Protein AF-A0A820AE22-F1 (afdb_monomer_lite)

Sequence (321 aa):
MQNLRIFEYEINESNCVSSSDIDQLAQRFDKPDVVQAIILTGSYARNEAGSHSDIDLVRFVSTGSNLLDDGTYVHEKKILINLLIVEPEEYTKWFTDPCEAIKWIAGIRIARAIIDRENFFINGLQTSPRSLMPGSRRGLVAPQNTFLESIIRKCSGAHNAFVLSNAEIVDYPIVYSNDGFTKLSGYLRTDLLSKSSTCNFMYGELTNAETQTKIHDALENCHIEQVEVLLYKKNKTPIWVFMQIAPITNERDVVVLYLCTFTDITALKQPIEIEDAKTSLSKFARIAKSVTRNRSILMNFAAPTTKSITIDPTKPSHLPN

Secondary structure (DSSP, 8-state):
---EEE------S-SS--HHHHHHHHHHH--TTTEEEEEEEHHHHHT---TT--EEEEEEE-TT------EEEEETTTEEEEEEEE-HHHHHHHHH-HHHHHHHHHHHHT-EEEEEGGGIIIIIT--------TTPPS---PPP-HHHHHHHHHH-STT-EEEEEESSSTT-BEEEE-HHHHHHH---HHHHTTSBTT-GGG--TT--HHHHHHHHHHHHTT--EEEEEEEE-TT--EEEEEEEEEEEE-TTS-EEEEEEEEEE-HHHHS---SS-HHHHHHHHHHHHHHHHHHHHHHHHH-----------TT-------

Structure (mmCIF, N/CA/C/O backbone):
data_AF-A0A820AE22-F1
#
_entry.id   AF-A0A820AE22-F1
#
loop_
_atom_site.group_PDB
_atom_site.id
_atom_site.type_symbol
_atom_site.label_atom_id
_atom_site.label_alt_id
_atom_site.label_comp_id
_atom_site.label_asym_id
_atom_site.label_entity_id
_atom_site.label_seq_id
_atom_site.pdbx_PDB_ins_code
_atom_site.Cartn_x
_atom_site.Cartn_y
_atom_site.Cartn_z
_atom_site.occupancy
_atom_site.B_iso_or_equiv
_atom_site.auth_seq_id
_atom_site.auth_comp_id
_atom_site.auth_asym_id
_atom_site.auth_atom_id
_atom_site.pdbx_PDB_model_num
ATOM 1 N N . MET A 1 1 ? 27.452 -5.449 -8.340 1.00 32.06 1 MET A N 1
ATOM 2 C CA . MET A 1 1 ? 27.744 -4.028 -8.618 1.00 32.06 1 MET A CA 1
ATOM 3 C C . MET A 1 1 ? 26.687 -3.548 -9.595 1.00 32.06 1 MET A C 1
ATOM 5 O O . MET A 1 1 ? 26.679 -4.042 -10.712 1.00 32.06 1 MET A O 1
ATOM 9 N N . GLN A 1 2 ? 25.743 -2.705 -9.167 1.00 43.22 2 GLN A N 1
ATOM 10 C CA . GLN A 1 2 ? 24.832 -2.037 -10.106 1.00 43.22 2 GLN A CA 1
ATOM 11 C C . GLN A 1 2 ? 25.670 -1.137 -11.023 1.00 43.22 2 GLN A C 1
ATOM 13 O O . GLN A 1 2 ? 26.575 -0.450 -10.547 1.00 43.22 2 GLN A O 1
ATOM 18 N N . ASN A 1 3 ? 25.416 -1.189 -12.330 1.00 47.59 3 ASN A N 1
ATOM 19 C CA . ASN A 1 3 ? 26.108 -0.366 -13.318 1.00 47.59 3 ASN A CA 1
ATOM 20 C C . ASN A 1 3 ? 25.703 1.101 -13.120 1.00 47.59 3 ASN A C 1
ATOM 22 O O . ASN A 1 3 ? 24.703 1.546 -13.677 1.00 47.59 3 ASN A O 1
ATOM 26 N N . LEU A 1 4 ? 26.456 1.845 -12.308 1.00 46.59 4 LEU A N 1
ATOM 27 C CA . LEU A 1 4 ? 26.262 3.283 -12.155 1.00 46.59 4 LEU A CA 1
ATOM 28 C C . LEU A 1 4 ? 26.745 3.966 -13.439 1.00 46.59 4 LEU A C 1
ATOM 30 O O . LEU A 1 4 ? 27.932 3.903 -13.766 1.00 46.59 4 LEU A O 1
ATOM 34 N N . ARG A 1 5 ? 25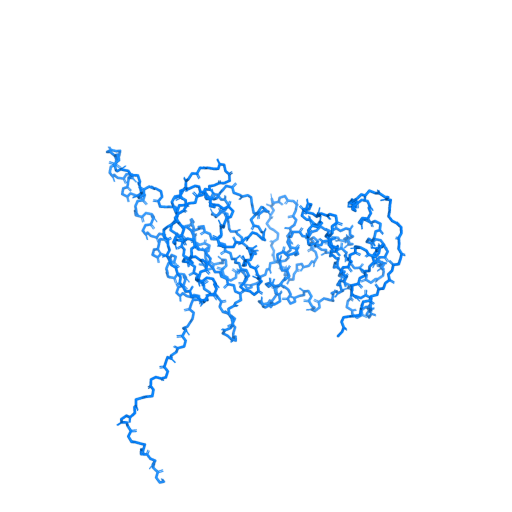.834 4.588 -14.188 1.00 59.78 5 ARG A N 1
ATOM 35 C CA . ARG A 1 5 ? 26.171 5.321 -15.413 1.00 59.78 5 ARG A CA 1
ATOM 36 C C . ARG A 1 5 ? 26.058 6.812 -15.130 1.00 59.78 5 ARG A C 1
ATOM 38 O O . ARG A 1 5 ? 25.018 7.292 -14.704 1.00 59.78 5 ARG A O 1
ATOM 45 N N . ILE A 1 6 ? 27.124 7.572 -15.339 1.00 53.84 6 ILE A N 1
ATOM 46 C CA . ILE A 1 6 ? 27.088 9.025 -15.126 1.00 53.84 6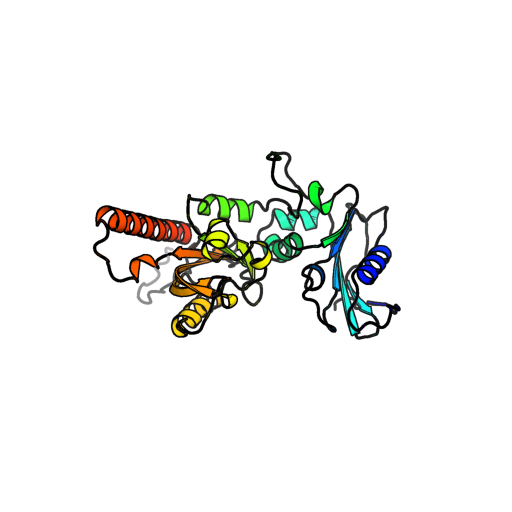 ILE A CA 1
ATOM 47 C C . ILE A 1 6 ? 26.649 9.684 -16.436 1.00 53.84 6 ILE A C 1
ATOM 49 O O . ILE A 1 6 ? 27.262 9.440 -17.472 1.00 53.84 6 ILE A O 1
ATOM 53 N N . PHE A 1 7 ? 25.597 10.506 -16.387 1.00 56.03 7 PHE A N 1
ATOM 54 C CA . PHE A 1 7 ? 25.113 11.290 -17.524 1.00 56.03 7 PHE A CA 1
ATOM 55 C C . PHE A 1 7 ? 25.038 12.763 -17.125 1.00 56.03 7 PHE A C 1
ATOM 57 O O . PHE A 1 7 ? 24.140 13.173 -16.399 1.00 56.03 7 PHE A O 1
ATOM 64 N N . GLU A 1 8 ? 25.963 13.585 -17.614 1.00 48.50 8 GLU A N 1
ATOM 65 C CA . GLU A 1 8 ? 25.889 15.032 -17.401 1.00 48.50 8 GLU A CA 1
ATOM 66 C C . GLU A 1 8 ? 24.772 15.625 -18.287 1.00 48.50 8 GLU A C 1
ATOM 68 O O . GLU A 1 8 ? 24.711 15.384 -19.495 1.00 48.50 8 GLU A O 1
ATOM 73 N N . TYR A 1 9 ? 23.828 16.341 -17.674 1.00 45.38 9 TYR A N 1
ATOM 74 C CA . TYR A 1 9 ? 22.716 17.034 -18.336 1.00 45.38 9 TYR A CA 1
ATOM 75 C C . TYR A 1 9 ? 22.467 18.364 -17.619 1.00 45.38 9 TYR A C 1
ATOM 77 O O . TYR A 1 9 ? 22.775 18.447 -16.434 1.00 45.38 9 TYR A O 1
ATOM 85 N N . GLU A 1 10 ? 21.906 19.356 -18.313 1.00 41.94 10 GLU A N 1
ATOM 86 C CA . GLU A 1 10 ? 21.536 20.670 -17.770 1.00 41.94 10 GLU A CA 1
ATOM 87 C C . GLU A 1 10 ? 20.005 20.756 -17.656 1.00 41.94 10 GLU A C 1
ATOM 89 O O . GLU A 1 10 ? 19.295 20.626 -18.654 1.00 41.94 10 GLU A O 1
ATOM 94 N N . ILE A 1 11 ? 19.495 20.952 -16.439 1.00 48.00 11 ILE A N 1
ATOM 95 C CA . ILE A 1 11 ? 18.102 21.333 -16.166 1.00 48.00 11 ILE A CA 1
ATOM 96 C C . ILE A 1 11 ? 18.150 22.761 -15.613 1.00 48.00 11 ILE A C 1
ATOM 98 O O . ILE A 1 11 ? 19.084 23.110 -14.900 1.00 48.00 11 ILE A O 1
ATOM 102 N N . ASN A 1 12 ? 17.179 23.612 -15.956 1.00 45.41 12 ASN A N 1
ATOM 103 C CA . ASN A 1 12 ? 17.151 24.995 -15.465 1.00 45.41 12 ASN A CA 1
ATOM 104 C C . ASN A 1 12 ? 17.222 25.049 -13.922 1.00 45.41 12 ASN A C 1
ATOM 106 O O . ASN A 1 12 ? 16.526 24.288 -13.253 1.00 45.41 12 ASN A O 1
ATOM 110 N N . GLU A 1 13 ? 18.026 25.983 -13.390 1.00 45.72 13 GLU A N 1
ATOM 111 C CA . GLU A 1 13 ? 18.490 26.145 -11.990 1.00 45.72 13 GLU A CA 1
ATOM 112 C C . GLU A 1 13 ? 17.404 26.385 -10.905 1.00 45.72 13 GLU A C 1
ATOM 114 O O . GLU A 1 13 ? 17.589 27.150 -9.956 1.00 45.72 13 GLU A O 1
ATOM 119 N N . SER A 1 14 ? 16.238 25.754 -10.987 1.00 51.50 14 SER A N 1
ATOM 120 C CA . SER A 1 14 ? 15.286 25.699 -9.878 1.00 51.50 14 SER A CA 1
ATOM 121 C C . SER A 1 14 ? 15.574 24.485 -8.992 1.00 51.50 14 SER A C 1
ATOM 123 O O . SER A 1 14 ? 15.667 23.365 -9.475 1.00 51.50 14 SER A O 1
ATOM 125 N N . ASN A 1 15 ? 15.655 24.692 -7.672 1.00 54.81 15 ASN A N 1
ATOM 126 C CA . ASN A 1 15 ? 15.978 23.686 -6.636 1.00 54.81 15 ASN A CA 1
ATOM 127 C C . ASN A 1 15 ? 15.070 22.424 -6.588 1.00 54.81 15 ASN A C 1
ATOM 129 O O . ASN A 1 15 ? 15.244 21.577 -5.712 1.00 54.81 15 ASN A O 1
ATOM 133 N N . CYS A 1 16 ? 14.087 22.295 -7.481 1.00 57.28 16 CYS A N 1
ATOM 134 C CA . CYS A 1 16 ? 13.253 21.114 -7.678 1.00 57.28 16 CYS A CA 1
ATOM 135 C C . CYS A 1 16 ? 13.053 20.881 -9.179 1.00 57.28 16 CYS A C 1
ATOM 137 O O . CYS A 1 16 ? 12.716 21.814 -9.906 1.00 57.28 16 CYS A O 1
ATOM 139 N N . VAL A 1 17 ? 13.201 19.627 -9.612 1.00 70.50 17 VAL A N 1
ATOM 140 C CA . VAL A 1 17 ? 12.912 19.190 -10.986 1.00 70.50 17 VAL A CA 1
ATOM 141 C C . VAL A 1 17 ? 11.430 19.431 -11.282 1.00 70.50 17 VAL A C 1
ATOM 143 O O . VAL A 1 17 ? 10.561 18.906 -10.581 1.00 70.50 17 VAL A O 1
ATOM 146 N N . SER A 1 18 ? 11.133 20.250 -12.291 1.00 74.81 18 SER A N 1
ATOM 147 C CA . SER A 1 18 ? 9.761 20.578 -12.680 1.00 74.81 18 SER A CA 1
ATOM 148 C C . SER A 1 18 ? 9.105 19.433 -13.459 1.00 74.81 18 SER A C 1
ATOM 150 O O . SER A 1 18 ? 9.767 18.517 -13.947 1.00 74.81 18 SER A O 1
ATOM 152 N N . SER A 1 19 ? 7.780 19.485 -13.635 1.00 76.62 19 SER A N 1
ATOM 153 C CA . SER A 1 19 ? 7.083 18.524 -14.503 1.00 76.62 19 SER A CA 1
ATOM 154 C C . SER A 1 19 ? 7.601 18.562 -15.943 1.00 76.62 19 SER A C 1
ATOM 156 O O . SER A 1 19 ? 7.775 17.509 -16.542 1.00 76.62 19 SER A O 1
ATOM 158 N N . SER A 1 20 ? 7.915 19.756 -16.458 1.00 79.00 20 SER A N 1
ATOM 159 C CA . SER A 1 20 ? 8.512 19.939 -17.786 1.00 79.00 20 SER A CA 1
ATOM 160 C C . SER A 1 20 ? 9.866 19.238 -17.906 1.00 79.00 20 SER A C 1
ATOM 162 O O . SER A 1 20 ? 10.158 18.634 -18.935 1.00 79.00 20 SER A O 1
ATOM 164 N N . ASP A 1 21 ? 10.688 19.284 -16.858 1.00 81.75 21 ASP A N 1
ATOM 165 C CA . ASP A 1 21 ? 12.008 18.646 -16.868 1.00 81.75 21 ASP A CA 1
ATOM 166 C C . ASP A 1 21 ? 11.889 17.119 -16.865 1.00 81.75 21 ASP A C 1
ATOM 168 O O . ASP A 1 21 ? 12.636 16.434 -17.561 1.00 81.75 21 ASP A O 1
ATOM 172 N N . ILE A 1 22 ? 10.903 16.581 -16.139 1.00 84.56 22 ILE A N 1
ATOM 173 C CA . ILE A 1 22 ? 10.575 15.149 -16.150 1.00 84.56 22 ILE A CA 1
ATOM 174 C C . ILE A 1 22 ? 10.109 14.708 -17.542 1.00 84.56 22 ILE A C 1
ATOM 176 O O . ILE A 1 22 ? 10.531 13.656 -18.024 1.00 84.56 22 ILE A O 1
ATOM 180 N N . ASP A 1 23 ? 9.265 15.504 -18.200 1.00 85.50 23 ASP A N 1
ATOM 181 C CA . ASP A 1 23 ? 8.766 15.191 -19.540 1.00 85.50 23 ASP A CA 1
ATOM 182 C C . ASP A 1 23 ? 9.909 15.198 -20.571 1.00 85.50 23 ASP A C 1
ATOM 184 O O . ASP A 1 23 ? 10.019 14.279 -21.386 1.00 85.50 23 ASP A O 1
ATOM 188 N N . GLN A 1 24 ? 10.815 16.180 -20.496 1.00 84.19 24 GLN A N 1
ATOM 189 C CA . GLN A 1 24 ? 12.024 16.226 -21.328 1.00 84.19 24 GLN A CA 1
ATOM 190 C C . GLN A 1 24 ? 12.960 15.046 -21.047 1.00 84.19 24 GLN A C 1
ATOM 192 O O . GLN A 1 24 ? 13.490 14.439 -21.978 1.00 84.19 24 GLN A O 1
ATOM 197 N N . LEU A 1 25 ? 13.146 14.682 -19.776 1.00 84.44 25 LEU A N 1
ATOM 198 C CA . LEU A 1 25 ? 13.958 13.534 -19.387 1.00 84.44 25 LEU A CA 1
ATOM 199 C C . LEU A 1 25 ? 13.394 12.228 -19.958 1.00 84.44 25 LEU A C 1
ATOM 201 O O . LEU A 1 25 ? 14.143 11.431 -20.524 1.00 84.44 25 LEU A O 1
ATOM 205 N N . ALA A 1 26 ? 12.080 12.019 -19.858 1.00 87.38 26 ALA A N 1
ATOM 206 C CA . ALA A 1 26 ? 11.425 10.833 -20.399 1.00 87.38 26 ALA A CA 1
ATOM 207 C C . ALA A 1 26 ? 11.608 10.715 -21.917 1.00 87.38 26 ALA A C 1
ATOM 209 O O . ALA A 1 26 ? 11.905 9.626 -22.402 1.00 87.38 26 ALA A O 1
ATOM 210 N N . GLN A 1 27 ? 11.522 11.825 -22.660 1.00 88.12 27 GLN A N 1
ATOM 211 C CA . GLN A 1 27 ? 11.775 11.830 -24.107 1.00 88.12 27 GLN A CA 1
ATOM 212 C C . GLN A 1 27 ? 13.184 11.337 -24.473 1.00 88.12 27 GLN A C 1
ATOM 214 O O . GLN A 1 27 ? 13.361 10.742 -25.531 1.00 88.12 27 GLN A O 1
ATOM 219 N N . ARG A 1 28 ? 14.191 11.525 -23.610 1.00 84.94 28 ARG A N 1
ATOM 220 C CA . ARG A 1 28 ? 15.563 11.042 -23.867 1.00 84.94 28 ARG A CA 1
ATOM 221 C C . ARG A 1 28 ? 15.696 9.530 -23.728 1.00 84.94 28 ARG A C 1
ATOM 223 O O . ARG A 1 28 ? 16.511 8.922 -24.415 1.00 84.94 28 ARG A O 1
ATOM 230 N N . PHE A 1 29 ? 14.921 8.936 -22.826 1.00 88.44 29 PHE A N 1
ATOM 231 C CA . PHE A 1 29 ? 14.893 7.488 -22.629 1.00 88.44 29 PHE A CA 1
ATOM 232 C C . PHE A 1 29 ? 13.905 6.777 -23.554 1.00 88.44 29 PHE A C 1
ATOM 234 O O . PHE A 1 29 ? 13.841 5.542 -23.553 1.00 88.44 29 PHE A O 1
ATOM 241 N N . ASP A 1 30 ? 13.151 7.542 -24.338 1.00 92.12 30 ASP A N 1
ATOM 242 C CA . ASP A 1 30 ? 12.212 7.028 -25.312 1.00 92.12 30 ASP A CA 1
ATOM 243 C C . ASP A 1 30 ? 12.922 6.474 -26.549 1.00 92.12 30 ASP A C 1
ATOM 245 O O . ASP A 1 30 ? 13.896 7.026 -27.062 1.00 92.12 30 ASP A O 1
ATOM 249 N N . LYS A 1 31 ? 12.396 5.356 -27.039 1.00 91.88 31 LYS A N 1
ATOM 250 C CA . LYS A 1 31 ? 12.772 4.751 -28.315 1.00 91.88 31 LYS A CA 1
ATOM 251 C C . LYS A 1 31 ? 11.479 4.275 -28.967 1.00 91.88 31 LYS A C 1
ATOM 253 O O . LYS A 1 31 ? 11.025 3.183 -28.624 1.00 91.88 31 LYS A O 1
ATOM 258 N N . PRO A 1 32 ? 10.867 5.080 -29.854 1.00 89.50 32 PRO A N 1
ATOM 259 C CA . PRO A 1 32 ? 9.503 4.847 -30.324 1.00 89.50 32 PRO A CA 1
ATOM 260 C C . PRO A 1 32 ? 9.232 3.464 -30.918 1.00 89.50 32 PRO A C 1
ATOM 262 O O . PRO A 1 32 ? 8.114 2.975 -30.802 1.00 89.50 32 PRO A O 1
ATOM 265 N N . ASP A 1 33 ? 10.251 2.827 -31.497 1.00 89.12 33 ASP A N 1
ATOM 266 C CA . ASP A 1 33 ? 10.131 1.505 -32.120 1.00 89.12 33 ASP A CA 1
ATOM 267 C C . ASP A 1 33 ? 10.040 0.352 -31.108 1.00 89.12 33 ASP A C 1
ATOM 269 O O . ASP A 1 33 ? 9.587 -0.737 -31.452 1.00 89.12 33 ASP A O 1
ATOM 273 N N . VAL A 1 34 ? 10.489 0.562 -29.865 1.00 91.19 34 VAL A N 1
ATOM 274 C CA . VAL A 1 34 ? 10.575 -0.502 -28.848 1.00 91.19 34 VAL A CA 1
ATOM 275 C C . VAL A 1 34 ? 9.859 -0.165 -27.546 1.00 91.19 34 VAL A C 1
ATOM 277 O O . VAL A 1 34 ? 9.313 -1.071 -26.920 1.00 91.19 34 VAL A O 1
ATOM 280 N N . VAL A 1 35 ? 9.830 1.105 -27.135 1.00 93.56 35 VAL A N 1
ATOM 281 C CA . VAL A 1 35 ? 9.194 1.569 -25.896 1.00 93.56 35 VAL A CA 1
ATOM 282 C C . VAL A 1 35 ? 7.701 1.769 -26.130 1.00 93.56 35 VAL A C 1
ATOM 284 O O . VAL A 1 35 ? 7.291 2.599 -26.936 1.00 93.56 35 VAL A O 1
ATOM 287 N N . GLN A 1 36 ? 6.870 1.055 -25.379 1.00 91.50 36 GLN A N 1
ATOM 288 C CA . GLN A 1 36 ? 5.411 1.179 -25.426 1.00 91.50 36 GLN A CA 1
ATOM 289 C C . GLN A 1 36 ? 4.908 2.235 -24.435 1.00 91.50 36 GLN A C 1
ATOM 291 O O . GLN A 1 36 ? 4.013 3.016 -24.757 1.00 91.50 36 GLN A O 1
ATOM 296 N N . ALA A 1 37 ? 5.519 2.308 -23.251 1.00 92.44 37 ALA A N 1
ATOM 297 C CA . ALA A 1 37 ? 5.205 3.323 -22.255 1.00 92.44 37 ALA A CA 1
ATOM 298 C C . ALA A 1 37 ? 6.416 3.664 -21.377 1.00 92.44 37 ALA A C 1
ATOM 300 O O . ALA A 1 37 ? 7.259 2.808 -21.105 1.00 92.44 37 ALA A O 1
ATOM 301 N N . ILE A 1 38 ? 6.458 4.907 -20.896 1.00 93.56 38 ILE A N 1
ATOM 302 C CA . ILE A 1 38 ? 7.349 5.371 -19.831 1.00 93.56 38 ILE A CA 1
ATOM 303 C C . ILE A 1 38 ? 6.484 5.922 -18.709 1.00 93.56 38 ILE A C 1
ATOM 305 O O . ILE A 1 38 ? 5.721 6.874 -18.908 1.00 93.56 38 ILE A O 1
ATOM 309 N N . ILE A 1 39 ? 6.621 5.338 -17.525 1.00 91.69 39 ILE A N 1
ATOM 310 C CA . ILE A 1 39 ? 5.904 5.776 -16.334 1.00 91.69 39 ILE A CA 1
ATOM 311 C C . ILE A 1 39 ? 6.873 6.321 -15.292 1.00 91.69 39 ILE A C 1
ATOM 313 O O . ILE A 1 39 ? 7.984 5.823 -15.126 1.00 91.69 39 ILE A O 1
ATOM 317 N N . LEU A 1 40 ? 6.408 7.331 -14.573 1.00 90.69 40 LEU A N 1
ATOM 318 C CA . LEU A 1 40 ? 7.029 7.871 -13.379 1.00 90.69 40 LEU A CA 1
ATOM 319 C C . LEU A 1 40 ? 6.472 7.153 -12.157 1.00 90.69 40 LEU A C 1
ATOM 321 O O . LEU A 1 40 ? 5.250 7.101 -11.982 1.00 90.69 40 LEU A O 1
ATOM 325 N N . THR A 1 41 ? 7.350 6.665 -11.292 1.00 89.38 41 THR A N 1
ATOM 326 C CA . THR A 1 41 ? 6.992 6.094 -9.988 1.00 89.38 41 THR A CA 1
ATOM 327 C C . THR A 1 41 ? 7.616 6.912 -8.851 1.00 89.38 41 THR A C 1
ATOM 329 O O . THR A 1 41 ? 8.130 8.011 -9.064 1.00 89.38 41 THR A O 1
ATOM 332 N N . GLY A 1 42 ? 7.512 6.425 -7.614 1.00 85.50 42 GLY A N 1
ATOM 333 C CA . GLY A 1 42 ? 8.191 7.051 -6.479 1.00 85.50 42 GLY A CA 1
ATOM 334 C C . GLY A 1 42 ? 7.598 8.396 -6.040 1.00 85.50 42 GLY A C 1
ATOM 335 O O . GLY A 1 42 ? 6.406 8.671 -6.205 1.00 85.50 42 GLY A O 1
ATOM 336 N N . SER A 1 43 ? 8.434 9.215 -5.401 1.00 84.25 43 SER A N 1
ATOM 337 C CA . SER A 1 43 ? 8.039 10.479 -4.754 1.00 84.25 43 SER A CA 1
ATOM 338 C C . SER A 1 43 ? 7.562 11.543 -5.751 1.00 84.25 43 SER A C 1
ATOM 340 O O . SER A 1 43 ? 6.578 12.242 -5.490 1.00 84.25 43 SER A O 1
ATOM 342 N N . TYR A 1 44 ? 8.187 11.616 -6.930 1.00 85.88 44 TYR A N 1
ATOM 343 C CA . TYR A 1 44 ? 7.794 12.541 -7.994 1.00 85.88 44 TYR A CA 1
ATOM 344 C C . TYR A 1 44 ? 6.424 12.204 -8.593 1.00 85.88 44 TYR A C 1
ATOM 346 O O . TYR A 1 44 ? 5.656 13.117 -8.893 1.00 85.88 44 TYR A O 1
ATOM 354 N N . ALA A 1 45 ? 6.061 10.920 -8.702 1.00 86.00 45 ALA A N 1
ATOM 355 C CA . ALA A 1 45 ? 4.715 10.523 -9.126 1.00 86.00 45 ALA A CA 1
ATOM 356 C C . ALA A 1 45 ? 3.626 10.982 -8.139 1.00 86.00 45 ALA A C 1
ATOM 358 O O . ALA A 1 45 ? 2.507 11.294 -8.546 1.00 86.00 45 ALA A O 1
ATOM 359 N N . ARG A 1 46 ? 3.966 11.069 -6.845 1.00 81.19 46 ARG A N 1
ATOM 360 C CA . ARG A 1 46 ? 3.064 11.502 -5.765 1.00 81.19 46 ARG A CA 1
ATOM 361 C C . ARG A 1 46 ? 3.036 13.017 -5.533 1.00 81.19 46 ARG A C 1
ATOM 363 O O . ARG A 1 46 ? 2.200 13.482 -4.766 1.00 81.19 46 ARG A O 1
ATOM 370 N N . ASN A 1 47 ? 3.901 13.788 -6.197 1.00 81.38 47 ASN A N 1
ATOM 371 C CA . ASN A 1 47 ? 4.158 15.206 -5.897 1.00 81.38 47 ASN A CA 1
ATOM 372 C C . ASN A 1 47 ? 4.636 15.446 -4.447 1.00 81.38 47 ASN A C 1
ATOM 374 O O . ASN A 1 47 ? 4.313 16.464 -3.840 1.00 81.38 47 ASN A O 1
ATOM 378 N N . GLU A 1 48 ? 5.402 14.504 -3.895 1.00 83.00 48 GLU A N 1
ATOM 379 C CA . GLU A 1 48 ? 5.984 14.568 -2.542 1.00 83.00 48 GLU A CA 1
ATOM 380 C C . GLU A 1 48 ? 7.519 14.686 -2.578 1.00 83.00 48 GLU A C 1
ATOM 382 O O . GLU A 1 48 ? 8.180 14.601 -1.544 1.00 83.00 48 GLU A O 1
ATOM 387 N N . ALA A 1 49 ? 8.100 14.828 -3.772 1.00 82.81 49 ALA A N 1
ATOM 388 C CA . ALA A 1 49 ? 9.541 14.894 -3.965 1.00 82.81 49 ALA A CA 1
ATOM 389 C C . ALA A 1 49 ? 10.148 16.168 -3.356 1.00 82.81 49 ALA A C 1
ATOM 391 O O . ALA A 1 49 ? 9.613 17.267 -3.508 1.00 82.81 49 ALA A O 1
ATOM 392 N N . GLY A 1 50 ? 11.292 16.002 -2.692 1.00 78.75 50 GLY A N 1
ATOM 393 C CA . GLY A 1 50 ? 12.138 17.090 -2.209 1.00 78.75 50 GLY A CA 1
ATOM 394 C C . GLY A 1 50 ? 13.367 17.303 -3.097 1.00 78.75 50 GLY A C 1
ATOM 395 O O . GLY A 1 50 ? 13.556 16.630 -4.106 1.00 78.75 50 GLY A O 1
ATOM 396 N N . SER A 1 51 ? 14.262 18.199 -2.678 1.00 72.50 51 SER A N 1
ATOM 397 C CA . SER A 1 51 ? 15.483 18.573 -3.420 1.00 72.50 51 SER A CA 1
ATOM 398 C C . SER A 1 51 ? 16.525 17.455 -3.584 1.00 72.50 51 SER A C 1
ATOM 400 O O . SER A 1 51 ? 17.496 17.625 -4.316 1.00 72.50 51 SER A O 1
ATOM 402 N N . HIS A 1 52 ? 16.360 16.337 -2.876 1.00 75.56 52 HIS A N 1
ATOM 403 C CA . HIS A 1 52 ? 17.273 15.186 -2.893 1.00 75.56 52 HIS A CA 1
ATOM 404 C C . HIS A 1 52 ? 16.569 13.879 -3.257 1.00 75.56 52 HIS A C 1
ATOM 406 O O . HIS A 1 52 ? 17.146 12.807 -3.095 1.00 75.56 52 HIS A O 1
ATOM 412 N N . SER A 1 53 ? 15.313 13.960 -3.694 1.00 81.81 53 SER A N 1
ATOM 413 C CA . SER A 1 53 ? 14.582 12.789 -4.150 1.00 81.81 53 SER A CA 1
ATOM 414 C C . SER A 1 53 ? 15.160 12.284 -5.469 1.00 81.81 53 SER A C 1
ATOM 416 O O . SER A 1 53 ? 15.535 13.065 -6.341 1.00 81.81 53 SER A O 1
ATOM 418 N N . ASP A 1 54 ? 15.217 10.968 -5.606 1.00 86.25 54 ASP A N 1
ATOM 419 C CA . ASP A 1 54 ? 15.503 10.282 -6.854 1.00 86.25 54 ASP A CA 1
ATOM 420 C C . ASP A 1 54 ? 14.272 10.243 -7.768 1.00 86.25 54 ASP A C 1
ATOM 422 O O . ASP A 1 54 ? 13.125 10.369 -7.329 1.00 86.25 54 ASP A O 1
ATOM 426 N N . ILE A 1 55 ? 14.527 10.112 -9.068 1.00 88.31 55 ILE A N 1
ATOM 427 C CA . ILE A 1 55 ? 13.504 9.998 -10.107 1.00 88.31 55 ILE A CA 1
ATOM 428 C C . ILE A 1 55 ? 13.438 8.539 -10.550 1.00 88.31 55 ILE A C 1
ATOM 430 O O . ILE A 1 55 ? 14.361 8.037 -11.187 1.00 88.31 55 ILE A O 1
ATOM 434 N N . ASP A 1 56 ? 12.322 7.874 -10.277 1.00 90.38 56 ASP A N 1
ATOM 435 C CA . ASP A 1 56 ? 12.107 6.495 -10.708 1.00 90.38 56 ASP A CA 1
ATOM 436 C C . ASP A 1 56 ? 11.304 6.454 -12.012 1.00 90.38 56 ASP A C 1
ATOM 438 O O . ASP A 1 56 ? 10.143 6.878 -12.055 1.00 90.38 56 ASP A O 1
ATOM 442 N N . LEU A 1 57 ? 11.910 5.918 -13.071 1.00 92.06 57 LEU A N 1
ATOM 443 C CA . LEU A 1 57 ? 11.284 5.710 -14.373 1.00 92.06 57 LEU A CA 1
ATOM 444 C C . LEU A 1 57 ? 11.228 4.221 -14.709 1.00 92.06 57 LEU A C 1
ATOM 446 O O . LEU A 1 57 ? 12.220 3.502 -14.601 1.00 92.06 57 LEU A O 1
ATOM 450 N N . VAL A 1 58 ? 10.079 3.770 -15.205 1.00 91.88 58 VAL A N 1
ATOM 451 C CA . VAL A 1 58 ? 9.898 2.405 -15.711 1.00 91.88 58 VAL A CA 1
ATOM 452 C C . VAL A 1 58 ? 9.515 2.467 -17.185 1.00 91.88 58 VAL A C 1
ATOM 454 O O . VAL A 1 58 ? 8.539 3.124 -17.554 1.00 91.88 58 VAL A O 1
ATOM 457 N N . ARG A 1 59 ? 10.285 1.777 -18.029 1.00 92.75 59 ARG A N 1
ATOM 458 C CA . ARG A 1 59 ? 10.039 1.616 -19.463 1.00 92.75 59 ARG A CA 1
ATOM 459 C C . ARG A 1 59 ? 9.461 0.243 -19.745 1.00 92.75 59 ARG A C 1
ATOM 461 O O . ARG A 1 59 ? 10.133 -0.766 -19.557 1.00 92.75 59 ARG A O 1
ATOM 468 N N . PHE A 1 60 ? 8.245 0.227 -20.267 1.00 91.12 60 PHE A N 1
ATOM 469 C CA . PHE A 1 60 ? 7.655 -0.972 -20.839 1.00 91.12 60 PHE A CA 1
ATOM 470 C C . PHE A 1 60 ? 8.079 -1.081 -22.292 1.00 91.12 60 PHE A C 1
ATOM 472 O O . PHE A 1 60 ? 7.896 -0.136 -23.065 1.00 91.12 60 PHE A O 1
ATOM 479 N N . VAL A 1 61 ? 8.650 -2.222 -22.653 1.00 91.94 61 VAL A N 1
ATOM 480 C CA . VAL A 1 61 ? 9.187 -2.464 -23.992 1.00 91.94 61 VAL A CA 1
ATOM 481 C C . VAL A 1 61 ? 8.521 -3.665 -24.647 1.00 91.94 61 VAL A C 1
ATOM 483 O O . VAL A 1 61 ? 7.954 -4.529 -23.980 1.00 91.94 61 VAL A O 1
ATOM 486 N N . SER A 1 62 ? 8.604 -3.721 -25.973 1.00 88.06 62 SER A N 1
ATOM 487 C CA . SER A 1 62 ? 8.185 -4.889 -26.748 1.00 88.06 62 SER A CA 1
ATOM 488 C C . SER A 1 62 ? 9.085 -6.098 -26.454 1.00 88.06 62 SER A C 1
ATOM 490 O O . SER A 1 62 ? 10.271 -5.939 -26.162 1.00 88.06 62 SER A O 1
ATOM 492 N N . THR A 1 63 ? 8.537 -7.311 -26.555 1.00 85.31 63 THR A N 1
ATOM 493 C CA . THR A 1 63 ? 9.279 -8.564 -26.332 1.00 85.31 63 THR A CA 1
ATOM 494 C C . THR A 1 63 ? 10.534 -8.647 -27.200 1.00 85.31 63 THR A C 1
ATOM 496 O O . THR A 1 63 ? 10.456 -8.454 -28.415 1.00 85.31 63 THR A O 1
ATOM 499 N N . GLY A 1 64 ? 11.676 -8.988 -26.594 1.00 81.88 64 GLY A N 1
ATOM 500 C CA . GLY A 1 64 ? 12.931 -9.182 -27.321 1.00 81.88 64 GLY A CA 1
ATOM 501 C C . GLY A 1 64 ? 13.566 -7.881 -27.812 1.00 81.88 64 GLY A C 1
ATOM 502 O O . GLY A 1 64 ? 14.346 -7.900 -28.765 1.00 81.88 64 GLY A O 1
ATOM 503 N N . SER A 1 65 ? 13.244 -6.749 -27.178 1.00 80.75 65 SER A N 1
ATOM 504 C CA . SER A 1 65 ? 13.782 -5.432 -27.547 1.00 80.75 65 SER A CA 1
ATOM 505 C C . SER A 1 65 ? 15.303 -5.317 -27.374 1.00 80.75 65 SER A C 1
ATOM 507 O O . SER A 1 65 ? 15.910 -4.435 -27.982 1.00 80.75 65 SER A O 1
ATOM 509 N N . ASN A 1 66 ? 15.922 -6.198 -26.568 1.00 78.06 66 ASN A N 1
ATOM 510 C CA . ASN A 1 66 ? 17.357 -6.198 -26.237 1.00 78.06 66 ASN A CA 1
ATOM 511 C C . ASN A 1 66 ? 17.873 -4.820 -25.789 1.00 78.06 66 ASN A C 1
ATOM 513 O O . ASN A 1 66 ? 19.010 -4.430 -26.066 1.00 78.06 66 ASN A O 1
ATOM 517 N N . LEU A 1 67 ? 17.017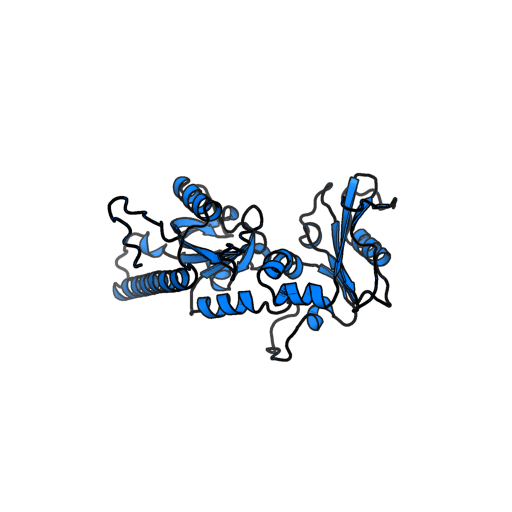 -4.050 -25.123 1.00 82.69 67 LEU A N 1
ATOM 518 C CA . LEU A 1 67 ? 17.357 -2.737 -24.617 1.00 82.69 67 LEU A CA 1
ATOM 519 C C . LEU A 1 67 ? 18.150 -2.904 -23.304 1.00 82.69 67 LEU A C 1
ATOM 521 O O . LEU A 1 67 ? 17.632 -3.457 -22.345 1.00 82.69 67 LEU A O 1
ATOM 525 N N . LEU A 1 68 ? 19.419 -2.476 -23.280 1.00 76.69 68 LEU A N 1
ATOM 526 C CA . LEU A 1 68 ? 20.382 -2.754 -22.189 1.00 76.69 68 LEU A CA 1
ATOM 527 C C . LEU A 1 68 ? 20.823 -1.493 -21.419 1.00 76.69 68 LEU A C 1
ATOM 529 O O . LEU A 1 68 ? 21.949 -1.402 -20.919 1.00 76.69 68 LEU A O 1
ATOM 533 N N . ASP A 1 69 ? 19.996 -0.452 -21.419 1.00 80.62 69 ASP A N 1
ATOM 534 C CA . ASP A 1 69 ? 20.246 0.822 -20.740 1.00 80.62 69 ASP A CA 1
ATOM 535 C C . ASP A 1 69 ? 19.358 1.025 -19.506 1.00 80.62 69 ASP A C 1
ATOM 537 O O . ASP A 1 69 ? 18.982 2.145 -19.188 1.00 80.62 69 ASP A O 1
ATOM 541 N N . ASP A 1 70 ? 19.039 -0.033 -18.770 1.00 80.50 70 ASP A N 1
ATOM 542 C CA . ASP A 1 70 ? 18.563 0.078 -17.392 1.00 80.50 70 ASP A CA 1
ATOM 543 C C . ASP A 1 70 ? 19.717 0.439 -16.430 1.00 80.50 70 ASP A C 1
ATOM 545 O O . ASP A 1 70 ? 20.903 0.275 -16.743 1.00 80.50 70 ASP A O 1
ATOM 549 N N . GLY A 1 71 ? 19.377 0.981 -15.260 1.00 81.25 71 GLY A N 1
ATOM 550 C CA . GLY A 1 71 ? 20.334 1.293 -14.197 1.00 81.25 71 GLY A CA 1
ATOM 551 C C . GLY A 1 71 ? 20.122 2.649 -13.531 1.00 81.25 71 GLY A C 1
ATOM 552 O O . GLY A 1 71 ? 19.098 3.305 -13.716 1.00 81.25 71 GLY A O 1
ATOM 553 N N . THR A 1 72 ? 21.112 3.064 -12.740 1.00 79.50 72 THR A N 1
ATOM 554 C CA . THR A 1 72 ? 21.105 4.346 -12.026 1.00 79.50 72 THR A CA 1
ATOM 555 C C . THR A 1 72 ? 21.947 5.371 -12.773 1.00 79.50 72 THR A C 1
ATOM 557 O O . THR A 1 72 ? 23.117 5.127 -13.086 1.00 79.50 72 THR A O 1
ATOM 560 N N . TYR A 1 73 ? 21.343 6.529 -13.013 1.00 77.62 73 TYR A N 1
ATOM 561 C CA . TYR A 1 73 ? 21.916 7.670 -13.705 1.00 77.62 73 TYR A CA 1
ATOM 562 C C . TYR A 1 73 ? 22.107 8.822 -12.721 1.00 77.62 73 TYR A C 1
ATOM 564 O O . TYR A 1 73 ? 21.307 8.979 -11.806 1.00 77.62 73 TYR A O 1
ATOM 572 N N . VAL A 1 74 ? 23.146 9.637 -12.896 1.00 67.69 74 VAL A N 1
ATOM 573 C CA . VAL A 1 74 ? 23.405 10.802 -12.030 1.00 67.69 74 VAL A CA 1
ATOM 574 C C . VAL A 1 74 ? 23.323 12.084 -12.843 1.00 67.69 74 VAL A C 1
ATOM 576 O O . VAL A 1 74 ? 24.042 12.193 -13.828 1.00 67.69 74 VAL A O 1
ATOM 579 N N . HIS A 1 75 ? 22.536 13.057 -12.385 1.00 65.00 75 HIS A N 1
ATOM 580 C CA . HIS A 1 75 ? 22.431 14.413 -12.927 1.00 65.00 75 HIS A CA 1
ATOM 581 C C . HIS A 1 75 ? 23.012 15.440 -11.938 1.00 65.00 75 HIS A C 1
ATOM 583 O O . HIS A 1 75 ? 22.772 15.358 -10.730 1.00 65.00 75 HIS A O 1
ATOM 589 N N . GLU A 1 76 ? 23.834 16.369 -12.442 1.00 63.06 76 GLU A N 1
ATOM 590 C CA . GLU A 1 76 ? 24.525 17.423 -11.668 1.00 63.06 76 GLU A CA 1
ATOM 591 C C . GLU A 1 76 ? 25.228 16.938 -10.382 1.00 63.06 76 GLU A C 1
ATOM 593 O O . GLU A 1 76 ? 25.350 17.664 -9.395 1.00 63.06 76 GLU A O 1
ATOM 598 N N . LYS A 1 77 ? 25.698 15.680 -10.371 1.00 63.56 77 LYS A N 1
ATOM 599 C CA . LYS A 1 77 ? 26.296 15.005 -9.198 1.00 63.56 77 LYS A CA 1
ATOM 600 C C . LYS A 1 77 ? 25.366 14.910 -7.972 1.00 63.56 77 LYS A C 1
ATOM 602 O O . LYS A 1 77 ? 25.852 14.621 -6.880 1.00 63.56 77 LYS A O 1
ATOM 607 N N . LYS A 1 78 ? 24.057 15.149 -8.130 1.00 62.88 78 LYS A N 1
ATOM 608 C CA . LYS A 1 78 ? 23.094 15.262 -7.019 1.00 62.88 78 LYS A CA 1
ATOM 609 C C . LYS A 1 78 ? 21.822 14.440 -7.195 1.00 62.88 78 LYS A C 1
ATOM 611 O O . LYS A 1 78 ? 21.357 13.876 -6.212 1.00 62.88 78 LYS A O 1
ATOM 616 N N . ILE A 1 79 ? 21.256 14.381 -8.400 1.00 69.94 79 ILE A N 1
ATOM 617 C CA . ILE A 1 79 ? 19.963 13.727 -8.634 1.00 69.94 79 ILE A CA 1
ATOM 618 C C . ILE A 1 79 ? 20.201 12.357 -9.250 1.00 69.94 79 ILE A C 1
ATOM 620 O O . ILE A 1 79 ? 20.856 12.245 -10.286 1.00 69.94 79 ILE A O 1
ATOM 624 N N . LEU A 1 80 ? 19.675 11.321 -8.603 1.00 79.38 80 LEU A N 1
ATOM 625 C CA . LEU A 1 80 ? 19.723 9.953 -9.102 1.00 79.38 80 LEU A CA 1
ATOM 626 C C . LEU A 1 80 ? 18.456 9.666 -9.908 1.00 79.38 80 LEU A C 1
ATOM 628 O O . LEU A 1 80 ? 17.358 9.984 -9.463 1.00 79.38 80 LEU A O 1
ATOM 632 N N . ILE A 1 81 ? 18.601 9.075 -11.090 1.00 84.25 81 ILE A N 1
ATOM 633 C CA . ILE A 1 81 ? 17.479 8.572 -11.883 1.00 84.25 81 ILE A CA 1
ATOM 634 C C . ILE A 1 81 ? 17.619 7.058 -11.952 1.00 84.25 81 ILE A C 1
ATOM 636 O O . ILE A 1 81 ? 18.605 6.556 -12.491 1.00 84.25 81 ILE A O 1
ATOM 640 N N . ASN A 1 82 ? 16.641 6.334 -11.426 1.00 84.75 82 ASN A N 1
ATOM 641 C CA . ASN A 1 82 ? 16.582 4.884 -11.526 1.00 84.75 82 ASN A CA 1
ATOM 642 C C . ASN A 1 82 ? 15.704 4.524 -12.719 1.00 84.75 82 ASN A C 1
ATOM 644 O O . ASN A 1 82 ? 14.505 4.798 -12.724 1.00 84.75 82 ASN A O 1
ATOM 648 N N . LEU A 1 83 ? 16.305 3.928 -13.743 1.00 86.62 83 LEU A N 1
ATOM 649 C CA . LEU A 1 83 ? 15.617 3.521 -14.956 1.00 86.62 83 LEU A CA 1
ATOM 650 C C . LEU A 1 83 ? 15.507 2.003 -14.999 1.00 86.62 83 LEU A C 1
ATOM 652 O O . LEU A 1 83 ? 16.512 1.308 -15.136 1.00 86.62 83 LEU A O 1
ATOM 656 N N . LEU A 1 84 ? 14.282 1.501 -14.925 1.00 89.12 84 LEU A N 1
ATOM 657 C CA . LEU A 1 84 ? 13.974 0.087 -15.081 1.00 89.12 84 LEU A CA 1
ATOM 658 C C . LEU A 1 84 ? 13.401 -0.169 -16.475 1.00 89.12 84 LEU A C 1
ATOM 660 O O . LEU A 1 84 ? 12.529 0.568 -16.933 1.00 89.12 84 LEU A O 1
ATOM 664 N N . ILE A 1 85 ? 13.868 -1.217 -17.145 1.00 89.12 85 ILE A N 1
ATOM 665 C CA . ILE A 1 85 ? 13.264 -1.738 -18.376 1.00 89.12 85 ILE A CA 1
ATOM 666 C C . ILE A 1 85 ? 12.502 -3.003 -18.011 1.00 89.12 85 ILE A C 1
ATOM 668 O O . ILE A 1 85 ? 12.996 -3.789 -17.210 1.00 89.12 85 ILE A O 1
ATOM 672 N N . VAL A 1 86 ? 11.309 -3.177 -18.576 1.00 88.38 86 VAL A N 1
ATOM 673 C CA . VAL A 1 86 ? 10.444 -4.308 -18.245 1.00 88.38 86 VAL A CA 1
ATOM 674 C C . VAL A 1 86 ? 9.820 -4.885 -19.502 1.00 88.38 86 VAL A C 1
ATOM 676 O O . VAL A 1 86 ? 9.102 -4.192 -20.233 1.00 88.38 86 VAL A O 1
ATOM 679 N N . GLU A 1 87 ? 10.078 -6.168 -19.733 1.00 88.00 87 GLU A N 1
ATOM 680 C CA . GLU A 1 87 ? 9.493 -6.918 -20.843 1.00 88.00 87 GLU A CA 1
ATOM 681 C C . GLU A 1 87 ? 8.120 -7.524 -20.482 1.00 88.00 87 GLU A C 1
ATOM 683 O O . GLU A 1 87 ? 7.777 -7.652 -19.300 1.00 88.00 87 GLU A O 1
ATOM 688 N N . PRO A 1 88 ? 7.319 -7.962 -21.478 1.00 84.19 88 PRO A N 1
ATOM 689 C CA . PRO A 1 88 ? 5.992 -8.530 -21.241 1.00 84.19 88 PRO A CA 1
ATOM 690 C C . PRO A 1 88 ? 5.911 -9.693 -20.271 1.00 84.19 88 PRO A C 1
ATOM 692 O O . PRO A 1 88 ? 4.975 -9.755 -19.471 1.00 84.19 88 PRO A O 1
ATOM 695 N N . GLU A 1 89 ? 6.890 -10.590 -20.281 1.00 80.94 89 GLU A N 1
ATOM 696 C CA . GLU A 1 89 ? 6.911 -11.697 -19.329 1.00 80.94 89 GLU A CA 1
ATOM 697 C C . GLU A 1 89 ? 7.115 -11.207 -17.884 1.00 80.94 89 GLU A C 1
ATOM 699 O O . GLU A 1 89 ? 6.511 -11.738 -16.952 1.00 80.94 89 GLU A O 1
ATOM 704 N N . GLU A 1 90 ? 7.926 -10.167 -17.692 1.00 84.12 90 GLU A N 1
ATOM 705 C CA . GLU A 1 90 ? 8.264 -9.629 -16.376 1.00 84.12 90 GLU A CA 1
ATOM 706 C C . GLU A 1 90 ? 7.100 -8.851 -15.772 1.00 84.12 90 GLU A C 1
ATOM 708 O O . GLU A 1 90 ? 6.670 -9.166 -14.662 1.00 84.12 90 GLU A O 1
ATOM 713 N N . TYR A 1 91 ? 6.510 -7.898 -16.506 1.00 82.88 91 TYR A N 1
ATOM 714 C CA . TYR A 1 91 ? 5.372 -7.160 -15.954 1.00 82.88 91 TYR A CA 1
ATOM 715 C C . TYR A 1 91 ? 4.127 -8.037 -15.812 1.00 82.88 91 TYR A C 1
ATOM 717 O O . TYR A 1 91 ? 3.281 -7.759 -14.964 1.00 82.88 91 TYR A O 1
ATOM 725 N N . THR A 1 92 ? 3.998 -9.128 -16.578 1.00 76.88 92 THR A N 1
ATOM 726 C CA . THR A 1 92 ? 2.919 -10.106 -16.359 1.00 76.88 92 THR A CA 1
ATOM 727 C C . THR A 1 92 ? 3.024 -10.729 -14.966 1.00 76.88 92 THR A C 1
ATOM 729 O O . THR A 1 92 ? 2.001 -10.901 -14.291 1.00 76.88 92 THR A O 1
ATOM 732 N N . LYS A 1 93 ? 4.244 -11.004 -14.481 1.00 78.75 93 LYS A N 1
ATOM 733 C CA . LYS A 1 93 ? 4.478 -11.521 -13.120 1.00 78.75 93 LYS A CA 1
ATOM 734 C C . LYS A 1 93 ? 4.006 -10.528 -12.060 1.00 78.75 93 LYS A C 1
ATOM 736 O O . LYS A 1 93 ? 3.430 -10.948 -11.067 1.00 78.75 93 LYS A O 1
ATOM 741 N N . TRP A 1 94 ? 4.077 -9.220 -12.304 1.00 80.50 94 TRP A N 1
ATOM 742 C CA . TRP A 1 94 ? 3.577 -8.205 -11.361 1.00 80.50 94 TRP A CA 1
ATOM 743 C C . TRP A 1 94 ? 2.061 -8.296 -11.093 1.00 80.50 94 TRP A C 1
ATOM 745 O O . TRP A 1 94 ? 1.559 -7.772 -10.096 1.00 80.50 94 TRP A O 1
ATOM 755 N N . PHE A 1 95 ? 1.305 -8.972 -11.961 1.00 72.38 95 PHE A N 1
ATOM 756 C CA . PHE A 1 95 ? -0.144 -9.161 -11.814 1.00 72.38 95 PHE A CA 1
ATOM 757 C C . PHE A 1 95 ? -0.554 -10.612 -11.535 1.00 72.38 95 PHE A C 1
ATOM 759 O O . PHE A 1 95 ? -1.697 -10.867 -11.141 1.00 72.38 95 PHE A O 1
ATOM 766 N N . THR A 1 96 ? 0.360 -11.561 -11.725 1.00 68.44 96 THR A N 1
ATOM 767 C CA . THR A 1 96 ? 0.075 -13.002 -11.645 1.00 68.44 96 THR A CA 1
ATOM 768 C C . THR A 1 96 ? 0.861 -13.714 -10.548 1.00 68.44 96 THR A C 1
ATOM 770 O O . THR A 1 96 ? 0.329 -14.646 -9.953 1.00 68.44 96 THR A O 1
ATOM 773 N N . ASP A 1 97 ? 2.066 -13.246 -10.225 1.00 71.00 97 ASP A N 1
ATOM 774 C CA . ASP A 1 97 ? 2.918 -13.775 -9.165 1.00 71.00 97 ASP A CA 1
ATOM 775 C C . ASP A 1 97 ? 2.751 -12.929 -7.885 1.00 71.00 97 ASP A C 1
ATOM 777 O O . ASP A 1 97 ? 2.983 -11.716 -7.917 1.00 71.00 97 ASP A O 1
ATOM 781 N N . PRO A 1 98 ? 2.354 -13.530 -6.747 1.00 65.56 98 PRO A N 1
ATOM 782 C CA . PRO A 1 98 ? 2.223 -12.824 -5.475 1.00 65.56 98 PRO A CA 1
ATOM 783 C C . PRO A 1 98 ? 3.492 -12.079 -5.039 1.00 65.56 98 PRO A C 1
ATOM 785 O O . PRO A 1 98 ? 3.404 -10.917 -4.652 1.00 65.56 98 PRO A O 1
ATOM 788 N N . CYS A 1 99 ? 4.660 -12.720 -5.114 1.00 71.88 99 CYS A N 1
ATOM 789 C CA . CYS A 1 99 ? 5.927 -12.155 -4.650 1.00 71.88 99 CYS A CA 1
ATOM 790 C C . CYS A 1 99 ? 6.350 -10.950 -5.492 1.00 71.88 99 CYS A C 1
ATOM 792 O O . CYS A 1 99 ? 6.834 -9.958 -4.954 1.00 71.88 99 CYS A O 1
ATOM 794 N N . GLU A 1 100 ? 6.149 -11.005 -6.808 1.00 78.81 100 GLU A N 1
ATOM 795 C CA . GLU A 1 100 ? 6.465 -9.867 -7.677 1.00 78.81 100 GLU A CA 1
ATOM 796 C C . GLU A 1 100 ? 5.428 -8.751 -7.562 1.00 78.81 100 GLU A C 1
ATOM 798 O O . GLU A 1 100 ? 5.769 -7.570 -7.490 1.00 78.81 100 GLU A O 1
ATOM 803 N N . ALA A 1 101 ? 4.150 -9.103 -7.471 1.00 71.38 101 ALA A N 1
ATOM 804 C CA . ALA A 1 101 ? 3.080 -8.131 -7.327 1.00 71.38 101 ALA A CA 1
ATOM 805 C C . ALA A 1 101 ? 3.257 -7.209 -6.130 1.00 71.38 101 ALA A C 1
ATOM 807 O O . ALA A 1 101 ? 3.037 -6.004 -6.215 1.00 71.38 101 ALA A O 1
ATOM 808 N N . ILE A 1 102 ? 3.651 -7.781 -5.005 1.00 67.12 102 ILE A N 1
ATOM 809 C CA . ILE A 1 102 ? 3.768 -7.078 -3.736 1.00 67.12 102 ILE A CA 1
ATOM 810 C C . ILE A 1 102 ? 4.843 -5.987 -3.816 1.00 67.12 102 ILE A C 1
ATOM 812 O O . ILE A 1 102 ? 4.627 -4.884 -3.308 1.00 67.12 102 ILE A O 1
ATOM 816 N N . LYS A 1 103 ? 5.920 -6.235 -4.567 1.00 78.00 103 LYS A N 1
ATOM 817 C CA . LYS A 1 103 ? 6.997 -5.270 -4.830 1.00 78.00 103 LYS A CA 1
ATOM 818 C C . LYS A 1 103 ? 6.539 -4.097 -5.699 1.00 78.00 103 LYS A C 1
ATOM 820 O O . LYS A 1 103 ? 6.844 -2.950 -5.388 1.00 78.00 103 LYS A O 1
ATOM 825 N N . TRP A 1 104 ? 5.790 -4.365 -6.769 1.00 79.69 104 TRP A N 1
ATOM 826 C CA . TRP A 1 104 ? 5.549 -3.367 -7.819 1.00 79.69 104 TRP A CA 1
ATOM 827 C C . TRP A 1 104 ? 4.176 -2.693 -7.749 1.00 79.69 104 TRP A C 1
ATOM 829 O O . TRP A 1 104 ? 4.041 -1.519 -8.091 1.00 79.69 104 TRP A O 1
ATOM 839 N N . ILE A 1 105 ? 3.135 -3.384 -7.279 1.00 73.25 105 ILE A N 1
ATOM 840 C CA . ILE A 1 105 ? 1.747 -2.964 -7.518 1.00 73.25 105 ILE A CA 1
ATOM 841 C C . ILE A 1 105 ? 1.386 -1.617 -6.889 1.00 73.25 105 ILE A C 1
ATOM 843 O O . ILE A 1 105 ? 0.610 -0.862 -7.475 1.00 73.25 105 ILE A O 1
ATOM 847 N N . ALA A 1 106 ? 1.940 -1.293 -5.719 1.00 72.06 106 ALA A N 1
ATOM 848 C CA . ALA A 1 106 ? 1.696 -0.005 -5.079 1.00 72.06 106 ALA A CA 1
ATOM 849 C C . ALA A 1 106 ? 2.283 1.137 -5.913 1.00 72.06 106 ALA A C 1
ATOM 851 O O . ALA A 1 106 ? 1.567 2.092 -6.207 1.00 72.06 106 ALA A O 1
ATOM 852 N N . GLY A 1 107 ? 3.540 0.992 -6.349 1.00 76.62 107 GLY A N 1
ATOM 853 C CA . GLY A 1 107 ? 4.224 1.957 -7.207 1.00 76.62 107 GLY A CA 1
ATOM 854 C C . GLY A 1 107 ? 3.523 2.133 -8.552 1.00 76.62 107 GLY A C 1
ATOM 855 O O . GLY A 1 107 ? 3.275 3.259 -8.966 1.00 76.62 107 GLY A O 1
ATOM 856 N N . ILE A 1 108 ? 3.105 1.033 -9.184 1.00 79.44 108 ILE A N 1
ATOM 857 C CA . ILE A 1 108 ? 2.389 1.058 -10.467 1.00 79.44 108 ILE A CA 1
ATOM 858 C C . ILE A 1 108 ? 1.005 1.711 -10.345 1.00 79.44 108 ILE A C 1
ATOM 860 O O . ILE A 1 108 ? 0.604 2.470 -11.224 1.00 79.44 108 ILE A O 1
ATOM 864 N N . ARG A 1 109 ? 0.262 1.474 -9.255 1.00 73.38 109 ARG A N 1
ATOM 865 C CA . ARG A 1 109 ? -1.085 2.052 -9.056 1.00 73.38 109 ARG A CA 1
ATOM 866 C C . ARG A 1 109 ? -1.090 3.568 -8.894 1.00 73.38 109 ARG A C 1
ATOM 868 O O . ARG A 1 109 ? -2.100 4.195 -9.202 1.00 73.38 109 ARG A O 1
ATOM 875 N N . ILE A 1 110 ? -0.005 4.134 -8.379 1.00 75.44 110 ILE A N 1
ATOM 876 C CA . ILE A 1 110 ? 0.157 5.580 -8.182 1.00 75.44 110 ILE A CA 1
ATOM 877 C C . ILE A 1 110 ? 1.042 6.215 -9.259 1.00 75.44 110 ILE A C 1
ATOM 879 O O . ILE A 1 110 ? 1.331 7.407 -9.182 1.00 75.44 110 ILE A O 1
ATOM 883 N N . ALA A 1 111 ? 1.495 5.424 -10.232 1.00 84.81 111 ALA A N 1
ATOM 884 C CA . ALA A 1 111 ? 2.395 5.888 -11.265 1.00 84.81 111 ALA A CA 1
ATOM 885 C C . ALA A 1 111 ? 1.720 6.912 -12.178 1.00 84.81 111 ALA A C 1
ATOM 887 O O . ALA A 1 111 ? 0.523 6.834 -12.465 1.00 84.81 111 ALA A O 1
ATOM 888 N N . ARG A 1 112 ? 2.520 7.839 -12.701 1.00 86.94 112 ARG A N 1
ATOM 889 C CA . ARG A 1 112 ? 2.085 8.789 -13.723 1.00 86.94 112 ARG A CA 1
ATOM 890 C C . ARG A 1 112 ? 2.666 8.369 -15.063 1.00 86.94 112 ARG A C 1
ATOM 892 O O . ARG A 1 112 ? 3.881 8.341 -15.220 1.00 86.94 112 ARG A O 1
ATOM 899 N N . ALA A 1 113 ? 1.813 8.069 -16.035 1.00 88.12 113 ALA A N 1
ATOM 900 C CA . ALA A 1 113 ? 2.276 7.854 -17.398 1.00 88.12 113 ALA A CA 1
ATOM 901 C C . ALA A 1 113 ? 2.788 9.177 -17.986 1.00 88.12 113 ALA A C 1
ATOM 903 O O . ALA A 1 113 ? 2.057 10.167 -17.991 1.00 88.12 113 ALA A O 1
ATOM 904 N N . ILE A 1 114 ? 4.044 9.187 -18.437 1.00 90.56 114 ILE A N 1
ATOM 905 C CA . ILE A 1 114 ? 4.643 10.321 -19.154 1.00 90.56 114 ILE A CA 1
ATOM 906 C C . ILE A 1 114 ? 4.514 10.083 -20.661 1.00 90.56 114 ILE A C 1
ATOM 908 O O . ILE A 1 114 ? 4.073 10.957 -21.402 1.00 90.56 114 ILE A O 1
ATOM 912 N N . ILE A 1 115 ? 4.841 8.865 -21.102 1.00 91.75 115 ILE A N 1
ATOM 913 C CA . ILE A 1 115 ? 4.638 8.388 -22.473 1.00 91.75 115 ILE A CA 1
ATOM 914 C C . ILE A 1 115 ? 3.761 7.142 -22.395 1.00 91.75 115 ILE A C 1
ATOM 916 O O . ILE A 1 115 ? 4.083 6.219 -21.652 1.00 91.75 115 ILE A O 1
ATOM 920 N N . ASP A 1 116 ? 2.662 7.105 -23.148 1.00 90.50 116 ASP A N 1
ATOM 921 C CA . ASP A 1 116 ? 1.749 5.957 -23.178 1.00 90.50 116 ASP A CA 1
ATOM 922 C C . ASP A 1 116 ? 1.185 5.742 -24.587 1.00 90.50 116 ASP A C 1
ATOM 924 O O . ASP A 1 116 ? 0.172 6.332 -24.978 1.00 90.50 116 ASP A O 1
ATOM 928 N N . ARG A 1 117 ? 1.880 4.932 -25.392 1.00 88.56 117 ARG A N 1
ATOM 929 C CA . ARG A 1 117 ? 1.473 4.673 -26.776 1.00 88.56 117 ARG A CA 1
ATOM 930 C C . ARG A 1 117 ? 0.245 3.788 -26.784 1.00 88.56 117 ARG A C 1
ATOM 932 O O . ARG A 1 117 ? 0.198 2.774 -26.100 1.00 88.56 117 ARG A O 1
ATOM 939 N N . GLU A 1 118 ? -0.757 4.197 -27.554 1.00 86.38 118 GLU A N 1
ATOM 940 C CA . GLU A 1 118 ? -2.021 3.463 -27.695 1.00 86.38 118 GLU A CA 1
ATOM 941 C C . GLU A 1 118 ? -2.755 3.210 -26.361 1.00 86.38 118 GLU A C 1
ATOM 943 O O . GLU A 1 118 ? -3.649 2.371 -26.284 1.00 86.38 118 GLU A O 1
ATOM 948 N N . ASN A 1 119 ? -2.443 3.982 -25.310 1.00 79.00 119 ASN A N 1
ATOM 949 C CA . ASN A 1 119 ? -2.886 3.724 -23.936 1.00 79.00 119 ASN A CA 1
ATOM 950 C C . ASN A 1 119 ? -2.464 2.332 -23.415 1.00 79.00 119 ASN A C 1
ATOM 952 O O . ASN A 1 119 ? -3.220 1.687 -22.681 1.00 79.00 119 ASN A O 1
ATOM 956 N N . PHE A 1 120 ? -1.289 1.844 -23.817 1.00 83.69 120 PHE A N 1
ATOM 957 C CA . PHE A 1 120 ? -0.704 0.585 -23.370 1.00 83.69 120 PHE A CA 1
ATOM 958 C C . PHE A 1 120 ? -0.689 0.449 -21.840 1.00 83.69 120 PHE A C 1
ATOM 960 O O . PHE A 1 120 ? -1.126 -0.566 -21.304 1.00 83.69 120 PHE A O 1
ATOM 967 N N . PHE A 1 121 ? -0.242 1.467 -21.111 1.00 79.44 121 PHE A N 1
ATOM 968 C CA . PHE A 1 121 ? -0.157 1.420 -19.655 1.00 79.44 121 PHE A CA 1
ATOM 969 C C . PHE A 1 121 ? -1.538 1.520 -18.999 1.00 79.44 121 PHE A C 1
ATOM 971 O O . PHE A 1 121 ? -1.856 0.754 -18.089 1.00 79.44 121 PHE A O 1
ATOM 978 N N . ILE A 1 122 ? -2.378 2.448 -19.468 1.00 68.75 122 ILE A N 1
ATOM 979 C CA . ILE A 1 122 ? -3.687 2.721 -18.855 1.00 68.75 122 ILE A CA 1
ATOM 980 C C . ILE A 1 122 ? -4.717 1.621 -19.159 1.00 68.75 122 ILE A C 1
ATOM 982 O O . ILE A 1 122 ? -5.526 1.286 -18.293 1.00 68.75 122 ILE A O 1
ATOM 986 N N . ASN A 1 123 ? -4.705 1.069 -20.375 1.00 65.62 123 ASN A N 1
ATOM 987 C CA . ASN A 1 123 ? -5.700 0.102 -20.854 1.00 65.62 123 ASN A CA 1
ATOM 988 C C . ASN A 1 123 ? -5.091 -1.258 -21.241 1.00 65.62 123 ASN A C 1
ATOM 990 O O . ASN A 1 123 ? -5.766 -2.277 -21.118 1.00 65.62 123 ASN A O 1
ATOM 994 N N . GLY A 1 124 ? -3.850 -1.278 -21.733 1.00 56.97 124 GLY A N 1
ATOM 995 C CA . GLY A 1 124 ? -3.235 -2.428 -22.410 1.00 56.97 124 GLY A CA 1
ATOM 996 C C . GLY A 1 124 ? -2.528 -3.448 -21.514 1.00 56.97 124 GLY A C 1
ATOM 997 O O . GLY A 1 124 ? -2.421 -4.606 -21.905 1.00 56.97 124 GLY A O 1
ATOM 998 N N . LEU A 1 125 ? -2.124 -3.090 -20.291 1.00 58.88 125 LEU A N 1
ATOM 999 C CA . LEU A 1 125 ? -1.540 -4.060 -19.354 1.00 58.88 125 LEU A CA 1
ATOM 1000 C C . LEU A 1 125 ? -2.562 -5.127 -18.882 1.00 58.88 125 LEU A C 1
ATOM 1002 O O . LEU A 1 125 ? -2.191 -6.070 -18.182 1.00 58.88 125 LEU A O 1
ATOM 1006 N N . GLN A 1 126 ? -3.860 -4.992 -19.202 1.00 52.81 126 GLN A N 1
ATOM 1007 C CA . GLN A 1 126 ? -4.911 -5.928 -18.782 1.00 52.81 126 GLN A CA 1
ATOM 1008 C C . GLN A 1 126 ? -4.711 -7.321 -19.395 1.00 52.81 126 GLN A C 1
ATOM 1010 O O . GLN A 1 126 ? -5.079 -7.584 -20.535 1.00 52.81 126 GLN A O 1
ATOM 1015 N N . THR A 1 127 ? -4.228 -8.269 -18.597 1.00 43.78 127 THR A N 1
ATOM 1016 C CA . THR A 1 127 ? -4.040 -9.672 -19.000 1.00 43.78 127 THR A CA 1
ATOM 1017 C C . THR A 1 127 ? -5.334 -10.507 -19.009 1.00 43.78 127 THR A C 1
ATOM 1019 O O . THR A 1 127 ? -5.276 -11.732 -18.917 1.00 43.78 127 THR A O 1
ATOM 1022 N N . SER A 1 128 ? -6.530 -9.907 -19.141 1.00 36.25 128 SER A N 1
ATOM 1023 C CA . SER A 1 128 ? -7.772 -10.692 -19.248 1.00 36.25 128 SER A CA 1
ATOM 1024 C C . SER A 1 128 ? -8.848 -10.069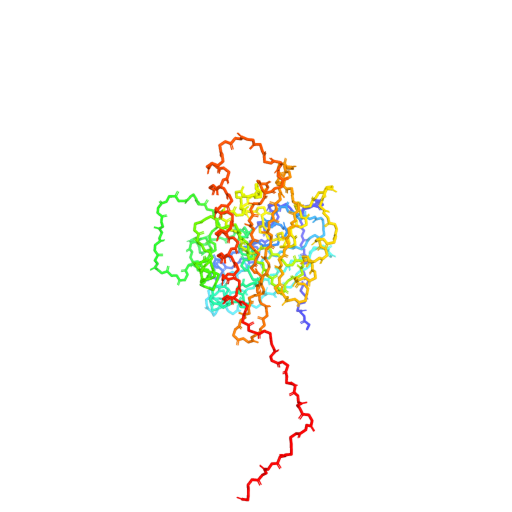 -20.147 1.00 36.25 128 SER A C 1
ATOM 1026 O O . SER A 1 128 ? -9.277 -8.939 -19.903 1.00 36.25 128 SER A O 1
ATOM 1028 N N . PRO A 1 129 ? -9.387 -10.819 -21.130 1.00 34.31 129 PRO A N 1
ATOM 1029 C CA . PRO A 1 129 ? -10.557 -10.412 -21.888 1.00 34.31 129 PRO A CA 1
ATOM 1030 C C . PRO A 1 129 ? -11.818 -10.736 -21.077 1.00 34.31 129 PRO A C 1
ATOM 1032 O O . PRO A 1 129 ? -12.487 -11.731 -21.344 1.00 34.31 129 PRO A O 1
ATOM 1035 N N . ARG A 1 130 ? -12.165 -9.932 -20.062 1.00 34.91 130 ARG A N 1
ATOM 1036 C CA . ARG A 1 130 ? -13.523 -9.952 -19.483 1.00 34.91 130 ARG A CA 1
ATOM 1037 C C . ARG A 1 130 ? -13.862 -8.674 -18.710 1.00 34.91 130 ARG A C 1
ATOM 1039 O O . ARG A 1 130 ? -13.318 -8.403 -17.651 1.00 34.91 130 ARG A O 1
ATOM 1046 N N . SER A 1 131 ? -14.903 -8.002 -19.213 1.00 33.97 131 SER A N 1
ATOM 1047 C CA . SER A 1 131 ? -15.808 -7.103 -18.485 1.00 33.97 131 SER A CA 1
ATOM 1048 C C . SER A 1 131 ? -15.262 -5.725 -18.068 1.00 33.97 131 SER A C 1
ATOM 1050 O O . SER A 1 131 ? -15.031 -5.458 -16.887 1.00 33.97 131 SER A O 1
ATOM 1052 N N . LEU A 1 132 ? -15.254 -4.779 -19.016 1.00 35.84 132 LEU A N 1
ATOM 1053 C CA . LEU A 1 132 ? -15.492 -3.372 -18.681 1.00 35.84 132 LEU A CA 1
ATOM 1054 C C . LEU A 1 132 ? -16.904 -3.230 -18.086 1.00 35.84 132 LEU A C 1
ATOM 1056 O O . LEU A 1 132 ? -17.899 -3.419 -18.784 1.00 35.84 132 LEU A O 1
ATOM 1060 N N . MET A 1 133 ? -16.996 -2.866 -16.808 1.00 29.31 133 MET A N 1
ATOM 1061 C CA . MET A 1 133 ? -18.232 -2.316 -16.248 1.00 29.31 133 MET A CA 1
ATOM 1062 C C . MET A 1 133 ? -18.391 -0.875 -16.767 1.00 29.31 133 MET A C 1
ATOM 1064 O O . MET A 1 133 ? -17.483 -0.063 -16.553 1.00 29.31 133 MET A O 1
ATOM 1068 N N . PRO A 1 134 ? -19.497 -0.511 -17.441 1.00 29.06 134 PRO A N 1
ATOM 1069 C CA . PRO A 1 134 ? -19.683 0.847 -17.935 1.00 29.06 134 PRO A CA 1
ATOM 1070 C C . PRO A 1 134 ? -20.003 1.779 -16.760 1.00 29.06 134 PRO A C 1
ATOM 1072 O O . PRO A 1 134 ? -21.019 1.599 -16.094 1.00 29.06 134 PRO A O 1
ATOM 1075 N N . GLY A 1 135 ? -19.160 2.789 -16.512 1.00 35.06 135 GLY A N 1
ATOM 1076 C CA . GLY A 1 135 ? -19.554 3.944 -15.690 1.00 35.06 135 GLY A CA 1
ATOM 1077 C C . GLY A 1 135 ? -18.546 4.500 -14.681 1.00 35.06 135 GLY A C 1
ATOM 1078 O O . GLY A 1 135 ? -18.835 5.544 -14.100 1.00 35.06 135 GLY A O 1
ATOM 1079 N N . SER A 1 136 ? -17.371 3.895 -14.470 1.00 31.81 136 SER A N 1
ATOM 1080 C CA . SER A 1 136 ? -16.363 4.497 -13.579 1.00 31.81 136 SER A CA 1
ATOM 1081 C C . SER A 1 136 ? -15.409 5.405 -14.359 1.00 31.81 136 SER A C 1
ATOM 1083 O O . SER A 1 136 ? -14.898 5.033 -15.414 1.00 31.81 136 SER A O 1
ATOM 1085 N N . ARG A 1 137 ? -15.220 6.636 -13.874 1.00 33.97 137 ARG A N 1
ATOM 1086 C CA . ARG A 1 137 ? -14.408 7.672 -14.528 1.00 33.97 137 ARG A CA 1
ATOM 1087 C C . ARG A 1 137 ? -12.954 7.216 -14.693 1.00 33.97 137 ARG A C 1
ATOM 1089 O O . ARG A 1 137 ? -12.386 6.596 -13.802 1.00 33.97 137 ARG A O 1
ATOM 1096 N N . ARG A 1 138 ? -12.384 7.581 -15.846 1.00 44.09 138 ARG A N 1
ATOM 1097 C CA . ARG A 1 138 ? -10.998 7.352 -16.280 1.00 44.09 138 ARG A CA 1
ATOM 1098 C C . ARG A 1 138 ? -10.009 7.826 -15.211 1.00 44.09 138 ARG A C 1
ATOM 1100 O O . ARG A 1 138 ? -10.040 8.992 -14.827 1.00 44.09 138 ARG A O 1
ATOM 1107 N N . GLY A 1 139 ? -9.145 6.921 -14.768 1.00 37.50 139 GLY A N 1
ATOM 1108 C CA . GLY A 1 139 ? -8.053 7.189 -13.840 1.00 37.50 139 GLY A CA 1
ATOM 1109 C C . GLY A 1 139 ? -7.504 5.884 -13.269 1.00 37.50 139 GLY A C 1
ATOM 1110 O O . GLY A 1 139 ? -8.253 5.142 -12.643 1.00 37.50 139 GLY A O 1
ATOM 1111 N N . LEU A 1 140 ? -6.215 5.627 -13.517 1.00 38.97 140 LEU A N 1
ATOM 1112 C CA . LE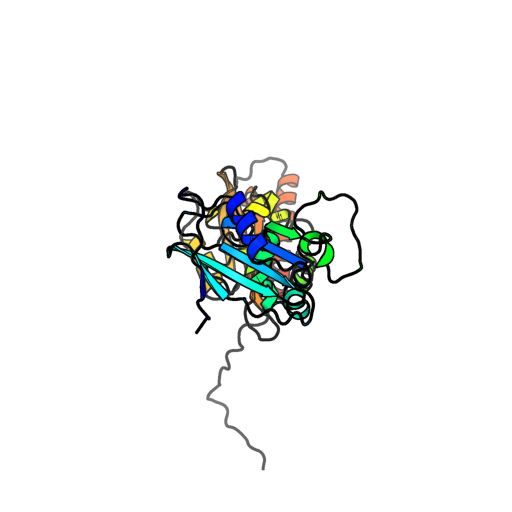U A 1 140 ? -5.346 4.663 -12.827 1.00 38.97 140 LEU A CA 1
ATOM 1113 C C . LEU A 1 140 ? -5.991 3.302 -12.511 1.00 38.97 140 LEU A C 1
ATOM 1115 O O . LEU A 1 140 ? -6.382 3.037 -11.373 1.00 38.97 140 LEU A O 1
ATOM 1119 N N . VAL A 1 141 ? -6.050 2.396 -13.488 1.00 43.84 141 VAL A N 1
ATOM 1120 C CA . VAL A 1 141 ? -6.331 0.985 -13.189 1.00 43.84 141 VAL A CA 1
ATOM 1121 C C . VAL A 1 141 ? -5.224 0.129 -13.776 1.00 43.84 141 VAL A C 1
ATOM 1123 O O . VAL A 1 141 ? -5.333 -0.393 -14.879 1.00 43.84 141 VAL A O 1
ATOM 1126 N N . ALA A 1 142 ? -4.159 -0.027 -12.988 1.00 45.09 142 ALA A N 1
ATOM 1127 C CA . ALA A 1 142 ? -3.250 -1.147 -13.159 1.00 45.09 142 ALA A CA 1
ATOM 1128 C C . ALA A 1 142 ? -4.067 -2.463 -13.202 1.00 45.09 142 ALA A C 1
ATOM 1130 O O . ALA A 1 142 ? -5.087 -2.560 -12.503 1.00 45.09 142 ALA A O 1
ATOM 1131 N N . PRO A 1 143 ? -3.648 -3.462 -13.992 1.00 49.44 143 PRO A N 1
ATOM 1132 C CA . PRO A 1 143 ? -4.344 -4.738 -14.157 1.00 49.44 143 PRO A CA 1
ATOM 1133 C C . PRO A 1 143 ? -4.745 -5.404 -12.842 1.00 49.44 143 PRO A C 1
ATOM 1135 O O . PRO A 1 143 ? -4.110 -5.231 -11.796 1.00 49.44 143 PRO A O 1
ATOM 1138 N N . GLN A 1 144 ? -5.816 -6.195 -12.899 1.00 55.25 144 GLN A N 1
ATOM 1139 C CA . GLN A 1 144 ? -6.302 -6.929 -11.736 1.00 55.25 144 GLN A CA 1
ATOM 1140 C C . GLN A 1 144 ? -5.292 -8.000 -11.329 1.00 55.25 144 GLN A C 1
ATOM 1142 O O . GLN A 1 144 ? -4.998 -8.924 -12.084 1.00 55.25 144 GLN A O 1
ATOM 1147 N N . ASN A 1 145 ? -4.773 -7.875 -10.111 1.00 60.59 145 ASN A N 1
ATOM 1148 C CA . ASN A 1 145 ? -3.889 -8.871 -9.537 1.00 60.59 145 ASN A CA 1
ATOM 1149 C C . ASN A 1 145 ? -4.713 -10.048 -9.003 1.00 60.59 145 ASN A C 1
ATOM 1151 O O . ASN A 1 145 ? -5.492 -9.883 -8.064 1.00 60.59 145 ASN A O 1
ATOM 1155 N N . THR A 1 146 ? -4.538 -11.231 -9.589 1.00 66.44 146 THR A N 1
ATOM 1156 C CA . THR A 1 146 ? -5.366 -12.415 -9.287 1.00 66.44 146 THR A CA 1
ATOM 1157 C C . THR A 1 146 ? -5.229 -12.900 -7.839 1.00 66.44 146 THR A C 1
ATOM 1159 O O . THR A 1 146 ? -6.206 -13.368 -7.244 1.00 66.44 146 THR A O 1
ATOM 1162 N N . PHE A 1 147 ? -4.046 -12.738 -7.243 1.00 68.25 147 PHE A N 1
ATOM 1163 C CA . PHE A 1 147 ? -3.777 -13.077 -5.848 1.00 68.25 147 PHE A CA 1
ATOM 1164 C C . PHE A 1 147 ? -4.520 -12.145 -4.886 1.00 68.25 147 PHE A C 1
ATOM 1166 O O . PHE A 1 147 ? -5.288 -12.612 -4.039 1.00 68.25 147 PHE A O 1
ATOM 1173 N N . LEU A 1 148 ? -4.380 -10.828 -5.071 1.00 71.00 148 LEU A N 1
ATOM 1174 C CA . LEU A 1 148 ? -5.132 -9.837 -4.305 1.00 71.00 148 LEU A CA 1
ATOM 1175 C C . LEU A 1 148 ? -6.635 -10.008 -4.516 1.00 71.00 148 LEU A C 1
ATOM 1177 O O . LEU A 1 148 ? -7.371 -9.968 -3.541 1.00 71.00 148 LEU A O 1
ATOM 1181 N N . GLU A 1 149 ? -7.101 -10.268 -5.738 1.00 72.62 149 GLU A N 1
ATOM 1182 C CA . GLU A 1 149 ? -8.517 -10.529 -6.031 1.00 72.62 149 GLU A CA 1
ATOM 1183 C C . GLU A 1 149 ? -9.055 -11.744 -5.269 1.00 72.62 149 GLU A C 1
ATOM 1185 O O . GLU A 1 149 ? -10.168 -11.712 -4.747 1.00 72.62 149 GLU A O 1
ATOM 1190 N N . SER A 1 150 ? -8.270 -12.815 -5.135 1.00 74.62 150 SER A N 1
ATOM 1191 C CA . SER A 1 150 ? -8.660 -13.976 -4.327 1.00 74.62 150 SER A CA 1
ATOM 1192 C C . SER A 1 150 ? -8.852 -13.600 -2.855 1.00 74.62 150 SER A C 1
ATOM 1194 O O . SER A 1 150 ? -9.852 -13.984 -2.238 1.00 74.62 150 SER A O 1
ATOM 1196 N N . ILE A 1 151 ? -7.932 -12.802 -2.300 1.00 75.56 151 ILE A N 1
ATOM 1197 C CA . ILE A 1 151 ? -8.014 -12.306 -0.921 1.00 75.56 151 ILE A CA 1
ATOM 1198 C C . ILE A 1 151 ? -9.207 -11.357 -0.771 1.00 75.56 151 ILE A C 1
ATOM 1200 O O . ILE A 1 151 ? -10.047 -11.547 0.106 1.00 75.56 151 ILE A O 1
ATOM 1204 N N . ILE A 1 152 ? -9.344 -10.388 -1.677 1.00 78.56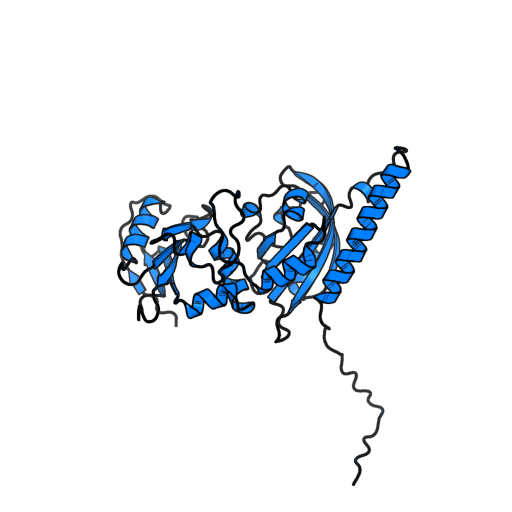 152 ILE A N 1
ATOM 1205 C CA . ILE A 1 152 ? -10.441 -9.421 -1.720 1.00 78.56 152 ILE A CA 1
ATOM 1206 C C . ILE A 1 152 ? -11.772 -10.156 -1.798 1.00 78.56 152 ILE A C 1
ATOM 1208 O O . ILE A 1 152 ? -12.658 -9.851 -1.007 1.00 78.56 152 ILE A O 1
ATOM 1212 N N . ARG A 1 153 ? -11.929 -11.158 -2.666 1.00 78.50 153 ARG A N 1
ATOM 1213 C CA . ARG A 1 153 ? -13.171 -11.931 -2.802 1.00 78.50 153 ARG A CA 1
ATOM 1214 C C . ARG A 1 153 ? -13.542 -12.648 -1.506 1.00 78.50 153 ARG A C 1
ATOM 1216 O O . ARG A 1 153 ? -14.713 -12.654 -1.135 1.00 78.50 153 ARG A O 1
ATOM 1223 N N . LYS A 1 154 ? -12.561 -13.219 -0.801 1.00 75.94 154 LYS A N 1
ATOM 1224 C CA . LYS A 1 154 ? -12.765 -13.861 0.510 1.00 75.94 154 LYS A CA 1
ATOM 1225 C C . LYS A 1 154 ? -13.117 -12.843 1.606 1.00 75.94 154 LYS A C 1
ATOM 1227 O O . LYS A 1 154 ? -13.894 -13.164 2.502 1.00 75.94 154 LYS A O 1
ATOM 1232 N N . CYS A 1 155 ? -12.590 -11.621 1.518 1.00 74.56 155 CYS A N 1
ATOM 1233 C CA . CYS A 1 155 ? -12.789 -10.555 2.505 1.00 74.56 155 CYS A CA 1
ATOM 1234 C C . CYS A 1 155 ? -13.997 -9.635 2.226 1.00 74.56 155 CYS A C 1
ATOM 1236 O O . CYS A 1 155 ? -14.491 -8.988 3.149 1.00 74.56 155 CYS A O 1
ATOM 1238 N N . SER A 1 156 ? -14.503 -9.578 0.988 1.00 65.81 156 SER A N 1
ATOM 1239 C CA . SER A 1 156 ? -15.519 -8.622 0.493 1.00 65.81 156 SER A CA 1
ATOM 1240 C C . SER A 1 156 ? -16.956 -8.894 0.954 1.00 65.81 156 SER A C 1
ATOM 1242 O O . SER A 1 156 ? -17.922 -8.491 0.306 1.00 65.81 156 SER A O 1
ATOM 1244 N N . GLY A 1 157 ? -17.131 -9.532 2.111 1.00 63.16 157 GLY A N 1
ATOM 1245 C CA . GLY A 1 157 ? -18.432 -9.582 2.770 1.00 63.16 157 GLY A CA 1
ATOM 1246 C C . GLY A 1 157 ? -18.951 -8.168 3.060 1.00 63.16 157 GLY A C 1
ATOM 1247 O O . GLY A 1 157 ? -18.186 -7.282 3.447 1.00 63.16 157 GLY A O 1
ATOM 1248 N N . ALA A 1 158 ? -20.259 -7.953 2.877 1.00 51.31 158 ALA A N 1
ATOM 1249 C CA . ALA A 1 158 ? -20.892 -6.654 3.083 1.00 51.31 158 ALA A CA 1
ATOM 1250 C C . ALA A 1 158 ? -20.514 -6.082 4.464 1.00 51.31 158 ALA A C 1
ATOM 1252 O O . ALA A 1 158 ? -20.857 -6.677 5.488 1.00 51.31 158 ALA A O 1
ATOM 1253 N N . HIS A 1 159 ? -19.835 -4.928 4.456 1.00 54.94 159 HIS A N 1
ATOM 1254 C CA . HIS A 1 159 ? -19.499 -4.060 5.600 1.00 54.94 159 HIS A CA 1
ATOM 1255 C C . HIS A 1 159 ? -18.155 -4.246 6.322 1.00 54.94 159 HIS A C 1
ATOM 1257 O O . HIS A 1 159 ? -17.916 -3.514 7.280 1.00 54.94 159 HIS A O 1
ATOM 1263 N N . ASN A 1 160 ? -17.249 -5.110 5.867 1.00 76.25 160 ASN A N 1
ATOM 1264 C CA . ASN A 1 160 ? -15.927 -5.199 6.496 1.00 76.25 160 ASN A CA 1
ATOM 1265 C C . ASN A 1 160 ? -15.016 -4.066 6.000 1.00 76.25 160 ASN A C 1
ATOM 1267 O O . ASN A 1 160 ? -14.882 -3.887 4.793 1.00 76.25 160 ASN A O 1
ATOM 1271 N N . ALA A 1 161 ? -14.384 -3.303 6.894 1.00 90.94 161 ALA A N 1
ATOM 1272 C CA . ALA A 1 161 ? -13.296 -2.394 6.532 1.00 90.94 161 ALA A CA 1
ATOM 1273 C C . ALA A 1 161 ? -11.968 -3.152 6.627 1.00 90.94 161 ALA A C 1
ATOM 1275 O O . ALA A 1 161 ? -11.688 -3.752 7.664 1.00 90.94 161 ALA A O 1
ATOM 1276 N N . PHE A 1 162 ? -11.167 -3.159 5.561 1.00 92.56 162 PHE A N 1
ATOM 1277 C CA . PHE A 1 162 ? -9.861 -3.814 5.579 1.00 92.56 162 PHE A CA 1
ATOM 1278 C C . PHE A 1 162 ? -8.853 -3.170 4.628 1.00 92.56 162 PHE A C 1
ATOM 1280 O O . PHE A 1 162 ? -9.223 -2.544 3.628 1.00 92.56 162 PHE A O 1
ATOM 1287 N N . VAL A 1 163 ? -7.577 -3.385 4.937 1.00 92.62 163 VAL A N 1
ATOM 1288 C CA . VAL A 1 163 ? -6.442 -3.086 4.063 1.00 92.62 163 VAL A CA 1
ATOM 1289 C C . VAL A 1 163 ? -5.560 -4.320 3.910 1.00 92.62 163 VAL A C 1
ATOM 1291 O O . VAL A 1 163 ? -5.571 -5.210 4.764 1.00 92.62 163 VAL A O 1
ATOM 1294 N N . LEU A 1 164 ? -4.809 -4.360 2.813 1.00 91.19 164 LEU A N 1
ATOM 1295 C CA . LEU A 1 164 ? -3.682 -5.267 2.634 1.00 91.19 164 LEU A CA 1
ATOM 1296 C C . LEU A 1 164 ? -2.409 -4.432 2.584 1.00 91.19 164 LEU A C 1
ATOM 1298 O O . LEU A 1 164 ? -2.373 -3.424 1.868 1.00 91.19 164 LEU A O 1
ATOM 1302 N N . SER A 1 165 ? -1.380 -4.855 3.304 1.00 91.50 165 SER A N 1
ATOM 1303 C CA . SER A 1 165 ? -0.057 -4.233 3.269 1.00 91.50 165 SER A CA 1
ATOM 1304 C C . SER A 1 165 ? 1.028 -5.225 2.907 1.00 91.50 165 SER A C 1
ATOM 1306 O O . SER A 1 165 ? 0.901 -6.419 3.160 1.00 91.50 165 SER A O 1
ATOM 1308 N N . ASN A 1 166 ? 2.077 -4.706 2.281 1.00 87.69 166 ASN A N 1
ATOM 1309 C CA . ASN A 1 166 ? 3.266 -5.457 1.916 1.00 87.69 166 ASN A CA 1
ATOM 1310 C C . ASN A 1 166 ? 4.072 -5.791 3.180 1.00 87.69 166 ASN A C 1
ATOM 1312 O O . ASN A 1 166 ? 4.435 -4.877 3.913 1.00 87.69 166 ASN A O 1
ATOM 1316 N N . ALA A 1 167 ? 4.334 -7.075 3.430 1.00 89.25 167 ALA A N 1
ATOM 1317 C CA . ALA A 1 167 ? 5.098 -7.523 4.597 1.00 89.25 167 ALA A CA 1
ATOM 1318 C C . ALA A 1 167 ? 6.626 -7.466 4.397 1.00 89.25 167 ALA A C 1
ATOM 1320 O O . ALA A 1 167 ? 7.371 -7.508 5.367 1.00 89.25 167 ALA A O 1
ATOM 1321 N N . GLU A 1 168 ? 7.092 -7.359 3.152 1.00 84.19 168 GLU A N 1
ATOM 1322 C CA . GLU A 1 168 ? 8.510 -7.389 2.766 1.00 84.19 168 GLU A CA 1
ATOM 1323 C C . GLU A 1 168 ? 9.126 -5.985 2.613 1.00 84.19 168 GLU A C 1
ATOM 1325 O O . GLU A 1 168 ? 10.320 -5.858 2.342 1.00 84.19 168 GLU A O 1
ATOM 1330 N N . ILE A 1 169 ? 8.331 -4.918 2.766 1.00 81.38 169 ILE A N 1
ATOM 1331 C CA . ILE A 1 169 ? 8.799 -3.526 2.706 1.00 81.38 169 ILE A CA 1
ATOM 1332 C C . ILE A 1 169 ? 8.703 -2.882 4.091 1.00 81.38 169 ILE A C 1
ATOM 1334 O O . ILE A 1 169 ? 7.700 -3.029 4.790 1.00 81.38 169 ILE A O 1
ATOM 1338 N N . VAL A 1 170 ? 9.741 -2.114 4.439 1.00 82.94 170 VAL A N 1
ATOM 1339 C CA . VAL A 1 170 ? 9.816 -1.290 5.655 1.00 82.94 170 VAL A CA 1
ATOM 1340 C C . VAL A 1 170 ? 8.549 -0.445 5.822 1.00 82.94 170 VAL A C 1
ATOM 1342 O O . VAL A 1 170 ? 7.995 0.068 4.852 1.00 82.94 170 VAL A O 1
ATOM 1345 N N . ASP A 1 171 ? 8.088 -0.313 7.064 1.00 87.94 171 ASP A N 1
ATOM 1346 C CA . ASP A 1 171 ? 6.849 0.368 7.457 1.00 87.94 171 ASP A CA 1
ATOM 1347 C C . ASP A 1 171 ? 5.548 -0.272 6.953 1.00 87.94 171 ASP A C 1
ATOM 1349 O O . ASP A 1 171 ? 4.467 0.269 7.205 1.00 87.94 171 ASP A O 1
ATOM 1353 N N . TYR A 1 172 ? 5.604 -1.440 6.311 1.00 92.81 172 TYR A N 1
ATOM 1354 C CA . TYR A 1 172 ? 4.433 -2.233 5.935 1.00 92.81 172 TYR A CA 1
ATOM 1355 C C . TYR A 1 172 ? 3.411 -1.425 5.112 1.00 92.81 172 TYR A C 1
ATOM 1357 O O . TYR A 1 172 ? 2.275 -1.190 5.554 1.00 92.81 172 TYR A O 1
ATOM 1365 N N . PRO A 1 173 ? 3.795 -0.921 3.924 1.00 88.00 173 PRO A N 1
ATOM 1366 C CA . PRO A 1 173 ? 2.969 0.003 3.166 1.00 88.00 173 PRO A CA 1
ATOM 1367 C C . PRO A 1 173 ? 1.682 -0.668 2.688 1.00 88.00 173 PRO A C 1
ATOM 1369 O O . PRO A 1 173 ? 1.682 -1.780 2.155 1.00 88.00 173 PRO A O 1
ATOM 1372 N N . ILE A 1 174 ? 0.566 0.043 2.830 1.00 88.94 174 ILE A N 1
ATOM 1373 C CA . ILE A 1 174 ? -0.739 -0.366 2.321 1.00 88.94 174 ILE A CA 1
ATOM 1374 C C . ILE A 1 174 ? -0.681 -0.414 0.791 1.00 88.94 174 ILE A C 1
ATOM 1376 O O . ILE A 1 174 ? -0.447 0.595 0.122 1.00 88.94 174 ILE A O 1
ATOM 1380 N N . VAL A 1 175 ? -0.952 -1.593 0.234 1.00 82.31 175 VAL A N 1
ATOM 1381 C CA . VAL A 1 175 ? -1.013 -1.848 -1.216 1.00 82.31 175 VAL A CA 1
ATOM 1382 C C . VAL A 1 175 ? -2.451 -1.929 -1.727 1.00 82.31 175 VAL A C 1
ATOM 1384 O O . VAL A 1 175 ? -2.710 -1.788 -2.923 1.00 82.31 175 VAL A O 1
ATOM 1387 N N . TYR A 1 176 ? -3.407 -2.136 -0.818 1.00 85.62 176 TYR A N 1
ATOM 1388 C CA . TYR A 1 176 ? -4.829 -2.158 -1.122 1.00 85.62 176 TYR A CA 1
ATOM 1389 C C . TYR A 1 176 ? -5.659 -1.685 0.072 1.00 85.62 176 TYR A C 1
ATOM 1391 O O . TYR A 1 176 ? -5.403 -2.055 1.212 1.00 85.62 176 TYR A O 1
ATOM 1399 N N . SER A 1 177 ? -6.714 -0.926 -0.207 1.00 86.81 177 SER A N 1
ATOM 1400 C CA . SER A 1 177 ? -7.728 -0.534 0.772 1.00 86.81 177 SER A CA 1
ATOM 1401 C C . SER A 1 177 ? -9.105 -0.690 0.150 1.00 86.81 177 SER A C 1
ATOM 1403 O O . SER A 1 177 ? -9.333 -0.226 -0.973 1.00 86.81 177 SER A O 1
ATOM 1405 N N . ASN A 1 178 ? -10.039 -1.321 0.856 1.00 87.25 178 ASN A N 1
ATOM 1406 C CA . ASN A 1 178 ? -11.408 -1.453 0.373 1.00 87.25 178 ASN A CA 1
ATOM 1407 C C . ASN A 1 178 ? -12.259 -0.205 0.693 1.00 87.25 178 ASN A C 1
ATOM 1409 O O . ASN A 1 178 ? -11.865 0.673 1.459 1.00 87.25 178 ASN A O 1
ATOM 1413 N N . ASP A 1 179 ? -13.455 -0.110 0.105 1.00 87.50 179 ASP A N 1
ATOM 1414 C CA . ASP A 1 179 ? -14.332 1.052 0.328 1.00 87.50 179 ASP A CA 1
ATOM 1415 C C . ASP A 1 179 ? -14.790 1.174 1.787 1.00 87.50 179 ASP A C 1
ATOM 1417 O O . ASP A 1 179 ? -15.086 2.274 2.255 1.00 87.50 179 ASP A O 1
ATOM 1421 N N . GLY A 1 180 ? -14.846 0.052 2.514 1.00 91.00 180 GLY A N 1
ATOM 1422 C CA . GLY A 1 180 ? -15.163 0.032 3.938 1.00 91.00 180 GLY A CA 1
ATOM 1423 C C . GLY A 1 180 ? -14.159 0.845 4.750 1.00 91.00 180 GLY A C 1
ATOM 1424 O O . GLY A 1 180 ? -14.565 1.702 5.532 1.00 91.00 180 GLY A O 1
ATOM 1425 N N . PHE A 1 181 ? -12.859 0.639 4.524 1.00 93.81 181 PHE A N 1
ATOM 1426 C CA . PHE A 1 181 ? -11.819 1.366 5.250 1.00 93.81 181 PHE A CA 1
ATOM 1427 C C . PHE A 1 181 ? -11.722 2.837 4.832 1.00 93.81 181 PHE A C 1
ATOM 1429 O O . PHE A 1 181 ? -11.576 3.701 5.695 1.00 93.81 181 PHE A O 1
ATOM 1436 N N . THR A 1 182 ? -11.907 3.162 3.549 1.00 91.31 182 THR A N 1
ATOM 1437 C CA . THR A 1 182 ? -12.027 4.563 3.094 1.00 91.31 182 THR A CA 1
ATOM 1438 C C . THR A 1 182 ? -13.178 5.293 3.793 1.00 91.31 182 THR A C 1
ATOM 1440 O O . THR A 1 182 ? -12.994 6.400 4.295 1.00 91.31 182 THR A O 1
ATOM 1443 N N . LYS A 1 183 ? -14.355 4.662 3.909 1.00 92.62 183 LYS A N 1
ATOM 1444 C CA . LYS A 1 183 ? -15.505 5.243 4.627 1.00 92.62 183 LYS A CA 1
ATOM 1445 C C . LYS A 1 183 ? -15.254 5.373 6.131 1.00 92.62 183 LYS A C 1
ATOM 1447 O O . LYS A 1 183 ? -15.635 6.380 6.722 1.00 92.62 183 LYS A O 1
ATOM 1452 N N . LEU A 1 184 ? -14.626 4.370 6.746 1.00 94.31 184 LEU A N 1
ATOM 1453 C CA . LEU A 1 184 ? -14.333 4.355 8.181 1.00 94.31 184 LEU A CA 1
ATOM 1454 C C . LEU A 1 184 ? -13.308 5.431 8.562 1.00 94.31 184 LEU A C 1
ATOM 1456 O O . LEU A 1 184 ? -13.529 6.179 9.512 1.00 94.31 184 LEU A O 1
ATOM 1460 N N . SER A 1 185 ? -12.212 5.521 7.806 1.00 96.00 185 SER A N 1
ATOM 1461 C CA . SER A 1 185 ? -11.073 6.404 8.087 1.00 96.00 185 SER A CA 1
ATOM 1462 C C . SER A 1 185 ? -11.275 7.843 7.597 1.00 96.00 185 SER A C 1
ATOM 1464 O O . SER A 1 185 ? -10.681 8.774 8.144 1.00 96.00 185 SER A O 1
ATOM 1466 N N . GLY A 1 186 ? -12.102 8.046 6.567 1.00 94.25 186 GLY A N 1
ATOM 1467 C CA . GLY A 1 186 ? -12.275 9.335 5.894 1.00 94.25 186 GLY A CA 1
ATOM 1468 C C . GLY A 1 186 ? -11.123 9.715 4.954 1.00 94.25 186 GLY A C 1
ATOM 1469 O O . GLY A 1 186 ? -11.121 10.823 4.420 1.00 94.25 186 GLY A O 1
ATOM 1470 N N . TYR A 1 187 ? -10.148 8.826 4.748 1.00 93.31 187 TYR A N 1
ATOM 1471 C CA . TYR A 1 187 ? -9.071 9.007 3.776 1.00 93.31 187 TYR A CA 1
ATOM 1472 C C . TYR A 1 187 ? -9.464 8.445 2.414 1.00 93.31 187 TYR A C 1
ATOM 1474 O O . TYR A 1 187 ? -10.060 7.367 2.319 1.00 93.31 187 TYR A O 1
ATOM 1482 N N . LEU A 1 188 ? -9.093 9.151 1.344 1.00 85.31 188 LEU A N 1
ATOM 1483 C CA . LEU A 1 188 ? -9.266 8.632 -0.007 1.00 85.31 188 LEU A CA 1
ATOM 1484 C C . LEU A 1 188 ? -8.327 7.447 -0.218 1.00 85.31 188 LEU A C 1
ATOM 1486 O O . LEU A 1 188 ? -7.257 7.368 0.378 1.00 85.31 188 LEU A O 1
ATOM 1490 N N . ARG A 1 189 ? -8.702 6.529 -1.110 1.00 80.44 189 ARG A N 1
ATOM 1491 C CA . ARG A 1 189 ? -7.851 5.384 -1.458 1.00 80.44 189 ARG A CA 1
ATOM 1492 C C . ARG A 1 189 ? -6.450 5.820 -1.900 1.00 80.44 189 ARG A C 1
ATOM 1494 O O . ARG A 1 189 ? -5.483 5.190 -1.498 1.00 80.44 189 ARG A O 1
ATOM 1501 N N . THR A 1 190 ? -6.349 6.911 -2.655 1.00 74.25 190 THR A N 1
ATOM 1502 C CA . THR A 1 190 ? -5.078 7.518 -3.081 1.00 74.25 190 THR A CA 1
ATOM 1503 C C . THR A 1 190 ? -4.230 8.008 -1.913 1.00 74.25 190 THR A C 1
ATOM 1505 O O . THR A 1 190 ? -3.017 7.875 -1.968 1.00 74.25 190 THR A O 1
ATOM 1508 N N . ASP A 1 191 ? -4.856 8.514 -0.846 1.00 81.06 191 ASP A N 1
ATOM 1509 C CA . ASP A 1 191 ? -4.143 8.947 0.359 1.00 81.06 191 ASP A CA 1
ATOM 1510 C C . ASP A 1 191 ? -3.617 7.750 1.163 1.00 81.06 191 ASP A C 1
ATOM 1512 O O . ASP A 1 191 ? -2.690 7.895 1.948 1.00 81.06 191 ASP A O 1
ATOM 1516 N N . LEU A 1 192 ? -4.272 6.591 1.048 1.00 84.25 192 LEU A N 1
ATOM 1517 C CA . LEU A 1 192 ? -3.996 5.410 1.864 1.00 84.25 192 LEU A CA 1
ATOM 1518 C C . LEU A 1 192 ? -2.901 4.526 1.284 1.00 84.25 192 LEU A C 1
ATOM 1520 O O . LEU A 1 192 ? -2.184 3.888 2.049 1.00 84.25 192 LEU A O 1
ATOM 1524 N N . LEU A 1 193 ? -2.786 4.461 -0.043 1.00 82.25 193 LEU A N 1
ATOM 1525 C CA . LEU A 1 193 ? -1.715 3.706 -0.684 1.00 82.25 193 LEU A CA 1
ATOM 1526 C C . LEU A 1 193 ? -0.362 4.226 -0.193 1.00 82.25 193 LEU A C 1
ATOM 1528 O O . LEU A 1 193 ? -0.176 5.432 -0.061 1.00 82.25 193 LEU A O 1
ATOM 1532 N N . SER A 1 194 ? 0.568 3.314 0.084 1.00 79.88 194 SER A N 1
ATOM 1533 C CA . SER A 1 194 ? 1.902 3.569 0.653 1.00 79.88 194 SER A CA 1
ATOM 1534 C C . SER A 1 194 ? 1.964 4.089 2.094 1.00 79.88 194 SER A C 1
ATOM 1536 O O . SER A 1 194 ? 3.054 4.144 2.656 1.00 79.88 194 SER A O 1
ATOM 1538 N N . LYS A 1 195 ? 0.837 4.394 2.754 1.00 89.38 195 LYS A N 1
ATOM 1539 C CA . LYS A 1 195 ? 0.850 4.636 4.207 1.00 89.38 195 LYS A CA 1
ATOM 1540 C C . LYS A 1 195 ? 1.065 3.333 4.971 1.00 89.38 195 LYS A C 1
ATOM 1542 O O . LYS A 1 195 ? 0.643 2.276 4.514 1.00 89.38 195 LYS A O 1
ATOM 1547 N N . SER A 1 196 ? 1.668 3.420 6.153 1.00 95.06 196 SER A N 1
ATOM 1548 C CA . SER A 1 196 ? 1.913 2.252 7.002 1.00 95.06 196 SER A CA 1
ATOM 1549 C C . SER A 1 196 ? 0.614 1.599 7.484 1.00 95.06 196 SER A C 1
ATOM 1551 O O . SER A 1 196 ? -0.299 2.287 7.956 1.00 95.06 196 SER A O 1
ATOM 1553 N N . SER A 1 197 ? 0.542 0.264 7.447 1.00 94.44 197 SER A N 1
ATOM 1554 C CA . SER A 1 197 ? -0.565 -0.494 8.049 1.00 94.44 197 SER A CA 1
ATOM 1555 C C . SER A 1 197 ? -0.547 -0.535 9.574 1.00 94.44 197 SER A C 1
ATOM 1557 O O . SER A 1 197 ? -1.511 -1.024 10.158 1.00 94.44 197 SER A O 1
ATOM 1559 N N . THR A 1 198 ? 0.485 0.019 10.224 1.00 96.12 198 THR A N 1
ATOM 1560 C CA . THR A 1 198 ? 0.419 0.375 11.654 1.00 96.12 198 THR A CA 1
ATOM 1561 C C . THR A 1 198 ? -0.657 1.431 11.921 1.00 96.12 198 THR A C 1
ATOM 1563 O O . THR A 1 198 ? -1.098 1.602 13.050 1.00 96.12 198 THR A O 1
ATOM 1566 N N . CYS A 1 199 ? -1.096 2.151 10.880 1.00 96.69 199 CYS A N 1
ATOM 1567 C CA . CYS A 1 199 ? -2.042 3.258 10.967 1.00 96.69 199 CYS A CA 1
ATOM 1568 C C . CYS A 1 199 ? -1.554 4.426 11.841 1.00 96.69 199 CYS A C 1
ATOM 1570 O O . CYS A 1 199 ? -2.373 5.200 12.335 1.00 96.69 199 CYS A O 1
ATOM 1572 N N . ASN A 1 200 ? -0.236 4.621 11.963 1.00 95.69 200 ASN A N 1
ATOM 1573 C CA . ASN A 1 200 ? 0.372 5.736 12.700 1.00 95.69 200 ASN A CA 1
ATOM 1574 C C . ASN A 1 200 ? -0.160 7.128 12.292 1.00 95.69 200 ASN A C 1
ATOM 1576 O O . ASN A 1 200 ? -0.346 8.006 13.128 1.00 95.69 200 ASN A O 1
ATOM 1580 N N . PHE A 1 201 ? -0.502 7.318 11.017 1.00 95.94 201 PHE A N 1
ATOM 1581 C CA . PHE A 1 201 ? -1.127 8.539 10.491 1.00 95.94 201 PHE A CA 1
ATOM 1582 C C . PHE A 1 201 ? -2.547 8.814 11.030 1.00 95.94 201 PHE A C 1
ATOM 1584 O O . PHE A 1 201 ? -3.101 9.893 10.801 1.00 95.94 201 PHE A O 1
ATOM 1591 N N . MET A 1 202 ? -3.156 7.837 11.705 1.00 97.88 202 MET A N 1
ATOM 1592 C CA . MET A 1 202 ? -4.441 7.946 12.396 1.00 97.88 202 MET A CA 1
ATOM 1593 C C . MET A 1 202 ? -4.279 8.033 13.918 1.00 97.88 202 MET A C 1
ATOM 1595 O O . MET A 1 202 ? -5.284 8.056 14.623 1.00 97.88 202 MET A O 1
ATOM 1599 N N . TYR A 1 203 ? -3.060 8.069 14.455 1.00 97.62 203 TYR A N 1
ATOM 1600 C CA . TYR A 1 203 ? -2.861 8.266 15.888 1.00 97.62 203 TYR A CA 1
ATOM 1601 C C . TYR A 1 203 ? -3.139 9.720 16.281 1.00 97.62 203 TYR A C 1
ATOM 1603 O O . TYR A 1 203 ? -3.020 10.650 15.477 1.00 97.62 203 TYR A O 1
ATOM 1611 N N . GLY A 1 204 ? -3.525 9.917 17.535 1.00 95.94 204 GLY A N 1
ATOM 1612 C CA . GLY A 1 204 ? -3.681 11.234 18.137 1.00 95.94 204 GLY A CA 1
ATOM 1613 C C . GLY A 1 204 ? -3.461 11.180 19.641 1.00 95.94 204 GLY A C 1
ATOM 1614 O O . GLY A 1 204 ? -2.995 10.177 20.174 1.00 95.94 204 GLY A O 1
ATOM 1615 N N . GLU A 1 205 ? -3.802 12.268 20.324 1.00 95.56 205 GLU A N 1
ATOM 1616 C CA . GLU A 1 205 ? -3.463 12.497 21.736 1.00 95.56 205 GLU A CA 1
ATOM 1617 C C . GLU A 1 205 ? -3.931 11.378 22.678 1.00 95.56 205 GLU A C 1
ATOM 1619 O O . GLU A 1 205 ? -3.229 11.020 23.618 1.00 95.56 205 GLU A O 1
ATOM 1624 N N . LEU A 1 206 ? -5.097 10.790 22.402 1.00 95.88 206 LEU A N 1
ATOM 1625 C CA . LEU A 1 206 ? -5.697 9.755 23.244 1.00 95.88 206 LEU A CA 1
ATOM 1626 C C . LEU A 1 206 ? -5.393 8.322 22.769 1.00 95.88 206 LEU A C 1
ATOM 1628 O O . LEU A 1 206 ? -5.928 7.359 23.321 1.00 95.88 206 LEU A O 1
ATOM 1632 N N . THR A 1 207 ? -4.560 8.148 21.738 1.00 97.44 207 THR A N 1
ATOM 1633 C CA . THR A 1 207 ? -4.173 6.816 21.262 1.00 97.44 207 THR A CA 1
ATOM 1634 C C . THR A 1 207 ? -3.187 6.179 22.242 1.00 97.44 207 THR A C 1
ATOM 1636 O O . THR A 1 207 ? -2.044 6.609 22.370 1.00 97.44 207 THR A O 1
ATOM 1639 N N . ASN A 1 208 ? -3.614 5.111 22.912 1.00 96.81 208 ASN A N 1
ATOM 1640 C CA . ASN A 1 208 ? -2.819 4.409 23.918 1.00 96.81 208 ASN A CA 1
ATOM 1641 C C . ASN A 1 208 ? -1.511 3.821 23.338 1.00 96.81 208 ASN A C 1
ATOM 1643 O O . ASN A 1 208 ? -1.556 3.032 22.397 1.00 96.81 208 ASN A O 1
ATOM 1647 N N . ALA A 1 209 ? -0.364 4.166 23.936 1.00 96.88 209 ALA A N 1
ATOM 1648 C CA . ALA A 1 209 ? 0.965 3.757 23.467 1.00 96.88 209 ALA A CA 1
ATOM 1649 C C . ALA A 1 209 ? 1.208 2.237 23.519 1.00 96.88 209 ALA A C 1
ATOM 1651 O O . ALA A 1 209 ? 1.776 1.688 22.584 1.00 96.88 209 ALA A O 1
ATOM 1652 N N . GLU A 1 210 ? 0.718 1.537 24.547 1.00 96.94 210 GLU A N 1
ATOM 1653 C CA . GLU A 1 210 ? 0.834 0.071 24.648 1.00 96.94 210 GLU A CA 1
ATOM 1654 C C . GLU A 1 210 ? 0.135 -0.624 23.470 1.00 96.94 210 GLU A C 1
ATOM 1656 O O . GLU A 1 210 ? 0.618 -1.617 22.932 1.00 96.94 210 GLU A O 1
ATOM 1661 N N . THR A 1 211 ? -0.993 -0.070 23.023 1.00 95.44 211 THR A N 1
ATOM 1662 C CA . THR A 1 211 ? -1.717 -0.584 21.856 1.00 95.44 211 THR A CA 1
ATOM 1663 C C . THR A 1 211 ? -0.943 -0.342 20.561 1.00 95.44 211 THR A C 1
ATOM 1665 O O . THR A 1 211 ? -0.935 -1.209 19.691 1.00 95.44 211 THR A O 1
ATOM 1668 N N . GLN A 1 212 ? -0.249 0.797 20.443 1.00 97.06 212 GLN A N 1
ATOM 1669 C CA . GLN A 1 212 ? 0.639 1.072 19.307 1.00 97.06 212 GLN A CA 1
ATOM 1670 C C . GLN A 1 212 ? 1.786 0.054 19.255 1.00 97.06 212 GLN A C 1
ATOM 1672 O O . GLN A 1 212 ? 2.064 -0.485 18.186 1.00 97.06 212 GLN A O 1
ATOM 1677 N N . THR A 1 213 ? 2.393 -0.254 20.407 1.00 97.31 213 THR A N 1
ATOM 1678 C CA . THR A 1 213 ? 3.443 -1.275 20.528 1.00 97.31 213 THR A CA 1
ATOM 1679 C C . THR A 1 213 ? 2.933 -2.650 20.106 1.00 97.31 213 THR A C 1
ATOM 1681 O O . THR A 1 213 ? 3.555 -3.277 19.263 1.00 97.31 213 THR A O 1
ATOM 1684 N N . LYS A 1 214 ? 1.755 -3.085 20.577 1.00 97.44 214 LYS A N 1
ATOM 1685 C CA . LYS A 1 214 ? 1.165 -4.377 20.168 1.00 97.44 214 LYS A CA 1
ATOM 1686 C C . LYS A 1 214 ? 0.941 -4.480 18.659 1.00 97.44 214 LYS A C 1
ATOM 1688 O O . LYS A 1 214 ? 1.216 -5.518 18.068 1.00 97.44 214 LYS A O 1
ATOM 1693 N N . ILE A 1 215 ? 0.450 -3.409 18.030 1.00 97.75 215 ILE A N 1
ATOM 1694 C CA . ILE A 1 215 ? 0.260 -3.360 16.571 1.00 97.75 215 ILE A CA 1
ATOM 1695 C C . ILE A 1 215 ? 1.603 -3.494 15.852 1.00 97.75 215 ILE A C 1
ATOM 1697 O O . ILE A 1 215 ? 1.710 -4.257 14.895 1.00 97.75 215 ILE A O 1
ATOM 1701 N N . HIS A 1 216 ? 2.609 -2.746 16.303 1.00 96.75 216 HIS A N 1
ATOM 1702 C CA . HIS A 1 216 ? 3.946 -2.783 15.724 1.00 96.75 216 HIS A CA 1
ATOM 1703 C C . HIS A 1 216 ? 4.577 -4.174 15.870 1.00 96.75 216 HIS A C 1
ATOM 1705 O O . HIS A 1 216 ? 5.002 -4.762 14.879 1.00 96.75 216 HIS A O 1
ATOM 1711 N N . ASP A 1 217 ? 4.561 -4.733 17.079 1.00 96.50 217 ASP A N 1
ATOM 1712 C CA . ASP A 1 217 ? 5.144 -6.038 17.390 1.00 96.50 217 ASP A CA 1
ATOM 1713 C C . ASP A 1 217 ? 4.481 -7.170 16.603 1.00 96.50 217 ASP A C 1
ATOM 1715 O O . ASP A 1 217 ? 5.171 -8.095 16.183 1.00 96.50 217 ASP A O 1
ATOM 1719 N N . ALA A 1 218 ? 3.172 -7.089 16.347 1.00 95.69 218 ALA A N 1
ATOM 1720 C CA . ALA A 1 218 ? 2.464 -8.073 15.533 1.00 95.69 218 ALA A CA 1
ATOM 1721 C C . ALA A 1 218 ? 2.940 -8.105 14.075 1.00 95.69 218 ALA A C 1
ATOM 1723 O O . ALA A 1 218 ? 3.066 -9.184 13.490 1.00 95.69 218 ALA A O 1
ATOM 1724 N N . LEU A 1 219 ? 3.206 -6.928 13.498 1.00 95.12 219 LEU A N 1
ATOM 1725 C CA . LEU A 1 219 ? 3.731 -6.794 12.137 1.00 95.12 219 LEU A CA 1
ATOM 1726 C C . LEU A 1 219 ? 5.216 -7.173 12.069 1.00 95.12 219 LEU A C 1
ATOM 1728 O O . LEU A 1 219 ? 5.634 -7.804 11.106 1.00 95.12 219 LEU A O 1
ATOM 1732 N N . GLU A 1 220 ? 5.999 -6.851 13.096 1.00 94.56 220 GLU A N 1
ATOM 1733 C CA . GLU A 1 220 ? 7.422 -7.200 13.153 1.00 94.56 220 GLU A CA 1
ATOM 1734 C C . GLU A 1 220 ? 7.632 -8.710 13.337 1.00 94.56 220 GLU A C 1
ATOM 1736 O O . GLU A 1 220 ? 8.402 -9.349 12.626 1.00 94.56 220 GLU A O 1
ATOM 1741 N N . ASN A 1 221 ? 6.889 -9.315 14.265 1.00 94.75 221 ASN A N 1
ATOM 1742 C CA . ASN A 1 221 ? 7.039 -10.723 14.634 1.00 94.75 221 ASN A CA 1
ATOM 1743 C C . ASN A 1 221 ? 6.111 -11.660 13.846 1.00 94.75 221 ASN A C 1
ATOM 1745 O O . ASN A 1 221 ? 5.995 -12.839 14.188 1.00 94.75 221 ASN A O 1
ATOM 1749 N N . CYS A 1 222 ? 5.450 -11.158 12.799 1.00 93.00 222 CYS A N 1
ATOM 1750 C CA . CYS A 1 222 ? 4.643 -11.955 11.876 1.00 93.00 222 CYS A CA 1
ATOM 1751 C C . CYS A 1 222 ? 3.549 -12.804 12.555 1.00 93.00 222 CYS A C 1
ATOM 1753 O O . CYS A 1 222 ? 3.332 -13.957 12.171 1.00 93.00 222 CYS A O 1
ATOM 1755 N N . HIS A 1 223 ? 2.845 -12.273 13.561 1.00 90.69 223 HIS A N 1
ATOM 1756 C CA . HIS A 1 223 ? 1.806 -13.022 14.280 1.00 90.69 223 HIS A CA 1
ATOM 1757 C C . HIS A 1 223 ? 0.407 -12.419 14.140 1.00 90.69 223 HIS A C 1
ATOM 1759 O O . HIS A 1 223 ? 0.214 -11.261 13.774 1.00 90.69 223 HIS A O 1
ATOM 1765 N N . ILE A 1 224 ? -0.607 -13.238 14.434 1.00 92.06 224 ILE A N 1
ATOM 1766 C CA . ILE A 1 224 ? -1.991 -12.767 14.526 1.00 92.06 224 ILE A CA 1
ATOM 1767 C C . ILE A 1 224 ? -2.125 -11.912 15.782 1.00 92.06 224 ILE A C 1
ATOM 1769 O O . ILE A 1 224 ? -1.675 -12.324 16.849 1.00 92.06 224 ILE A O 1
ATOM 1773 N N . GLU A 1 225 ? -2.797 -10.772 15.677 1.00 94.31 225 GLU A N 1
ATOM 1774 C CA . GLU A 1 225 ? -3.079 -9.910 16.826 1.00 94.31 225 GLU A CA 1
ATOM 1775 C C . GLU A 1 225 ? -4.473 -9.280 16.724 1.00 94.31 225 GLU A C 1
ATOM 1777 O O . GLU A 1 225 ? -5.025 -9.117 15.630 1.00 94.31 225 GLU A O 1
ATOM 1782 N N . GLN A 1 226 ? -5.075 -8.969 17.873 1.00 93.75 226 GLN A N 1
ATOM 1783 C CA . GLN A 1 226 ? -6.382 -8.331 17.995 1.00 93.75 226 GLN A CA 1
ATOM 1784 C C . GLN A 1 226 ? -6.346 -7.269 19.091 1.00 93.75 226 GLN A C 1
ATOM 1786 O O . GLN A 1 226 ? -6.149 -7.577 20.264 1.00 93.75 226 GLN A O 1
ATOM 1791 N N . VAL A 1 227 ? -6.604 -6.017 18.724 1.00 95.31 227 VAL A N 1
ATOM 1792 C CA . VAL A 1 227 ? -6.551 -4.892 19.661 1.00 95.31 227 VAL A CA 1
ATOM 1793 C C . VAL A 1 227 ? -7.746 -3.965 19.510 1.00 95.31 227 VAL A C 1
ATOM 1795 O O . VAL A 1 227 ? -8.253 -3.731 18.414 1.00 95.31 227 VAL A O 1
ATOM 1798 N N . GLU A 1 228 ? -8.181 -3.390 20.626 1.00 95.81 228 GLU A N 1
ATOM 1799 C CA . GLU A 1 228 ? -9.075 -2.237 20.629 1.00 95.81 228 GLU A CA 1
ATOM 1800 C C . GLU A 1 228 ? -8.230 -0.968 20.691 1.00 95.81 228 GLU A C 1
ATOM 1802 O O . GLU A 1 228 ? -7.537 -0.725 21.675 1.00 95.81 228 GLU A O 1
ATOM 1807 N N . VAL A 1 229 ? -8.289 -0.149 19.647 1.00 96.75 229 VAL A N 1
ATOM 1808 C CA . VAL A 1 229 ? -7.469 1.054 19.510 1.00 96.75 229 VAL A CA 1
ATOM 1809 C C . VAL A 1 229 ? -8.347 2.273 19.256 1.00 96.75 229 VAL A C 1
ATOM 1811 O O . VAL A 1 229 ? -9.304 2.224 18.479 1.00 96.75 229 VAL A O 1
ATOM 1814 N N . LEU A 1 230 ? -8.025 3.386 19.915 1.00 97.62 230 LEU A N 1
ATOM 1815 C CA . LEU A 1 230 ? -8.605 4.684 19.595 1.00 97.62 230 LEU A CA 1
ATOM 1816 C C . LEU A 1 230 ? -7.777 5.349 18.493 1.00 97.62 230 LEU A C 1
ATOM 1818 O O . LEU A 1 230 ? -6.602 5.661 18.690 1.00 97.62 230 LEU A O 1
ATOM 1822 N N . LEU A 1 231 ? -8.410 5.589 17.350 1.00 97.75 231 LEU A N 1
ATOM 1823 C CA . LEU A 1 231 ? -7.821 6.245 16.187 1.00 97.75 231 LEU A CA 1
ATOM 1824 C C . LEU A 1 231 ? -8.556 7.551 15.878 1.00 97.75 231 LEU A C 1
ATOM 1826 O O . LEU A 1 231 ? -9.642 7.818 16.387 1.00 97.75 231 LEU A O 1
ATOM 1830 N N . TYR A 1 232 ? -7.976 8.351 14.995 1.00 98.12 232 TYR A N 1
ATOM 1831 C CA . TYR A 1 232 ? -8.511 9.613 14.513 1.00 98.12 232 TYR A CA 1
ATOM 1832 C C . TYR A 1 232 ? -8.709 9.530 13.002 1.00 98.12 232 TYR A C 1
ATOM 1834 O O . TYR A 1 232 ? -7.796 9.216 12.235 1.00 98.12 232 TYR A O 1
ATOM 1842 N N . LYS A 1 233 ? -9.928 9.836 12.560 1.00 97.62 233 LYS A N 1
ATOM 1843 C CA . LYS A 1 233 ? -10.258 9.968 11.137 1.00 97.62 233 LYS A CA 1
ATOM 1844 C C . LYS A 1 233 ? -9.494 11.140 10.508 1.00 97.62 233 LYS A C 1
ATOM 1846 O O . LYS A 1 233 ? -8.946 11.989 11.212 1.00 97.62 233 LYS A O 1
ATOM 1851 N N . LYS A 1 234 ? -9.513 11.256 9.175 1.00 96.00 234 LYS A N 1
ATOM 1852 C CA . LYS A 1 234 ? -8.876 12.380 8.450 1.00 96.00 234 LYS A CA 1
ATOM 1853 C C . LYS A 1 234 ? -9.336 13.754 8.958 1.00 96.00 234 LYS A C 1
ATOM 1855 O O . LYS A 1 234 ? -8.533 14.671 9.084 1.00 96.00 234 LYS A O 1
ATOM 1860 N N . ASN A 1 235 ? -10.614 13.873 9.316 1.00 95.25 235 ASN A N 1
ATOM 1861 C CA . ASN A 1 235 ? -11.218 15.076 9.899 1.00 95.25 235 ASN A CA 1
ATOM 1862 C C . ASN A 1 235 ? -10.975 15.229 11.419 1.00 95.25 235 ASN A C 1
ATOM 1864 O O . ASN A 1 235 ? -11.640 16.039 12.057 1.00 95.25 235 ASN A O 1
ATOM 1868 N N . LYS A 1 236 ? -10.072 14.430 12.001 1.00 95.12 236 LYS A N 1
ATOM 1869 C CA . LYS A 1 236 ? -9.716 14.404 13.428 1.00 95.12 236 LYS A CA 1
ATOM 1870 C C . LYS A 1 236 ? -10.830 13.952 14.379 1.00 95.12 236 LYS A C 1
ATOM 1872 O O . LYS A 1 236 ? -10.686 14.091 15.588 1.00 95.12 236 LYS A O 1
ATOM 1877 N N . THR A 1 237 ? -11.915 13.355 13.881 1.00 96.00 237 THR A N 1
ATOM 1878 C CA . THR A 1 237 ? -12.912 12.723 14.758 1.00 96.00 237 THR A CA 1
ATOM 1879 C C . THR A 1 237 ? -12.342 11.438 15.378 1.00 96.00 237 THR A C 1
ATOM 1881 O O . THR A 1 237 ? -11.873 10.582 14.617 1.00 96.00 237 THR A O 1
ATOM 1884 N N . PRO A 1 238 ? -12.400 11.266 16.714 1.00 96.19 238 PRO A N 1
ATOM 1885 C CA . PRO A 1 238 ? -11.980 10.032 17.368 1.00 96.19 238 PRO A CA 1
ATOM 1886 C C . PRO A 1 238 ? -12.940 8.879 17.043 1.00 96.19 238 PRO A C 1
ATOM 1888 O O . PRO A 1 238 ? -14.155 9.065 16.952 1.00 96.19 238 PRO A O 1
ATOM 1891 N N . ILE A 1 239 ? -12.394 7.681 16.867 1.00 96.31 239 ILE A N 1
ATOM 1892 C CA . ILE A 1 239 ? -13.127 6.446 16.585 1.00 96.31 239 ILE A CA 1
ATOM 1893 C C . ILE A 1 239 ? -12.468 5.290 17.335 1.00 96.31 239 ILE A C 1
ATOM 1895 O O . ILE A 1 239 ? -11.254 5.102 17.259 1.00 96.31 239 ILE A O 1
ATOM 1899 N N . TRP A 1 240 ? -13.270 4.497 18.043 1.00 96.25 240 TRP A N 1
ATOM 1900 C CA . TRP A 1 240 ? -12.792 3.246 18.621 1.00 96.25 240 TRP A CA 1
ATOM 1901 C C . TRP A 1 240 ? -12.916 2.130 17.601 1.00 96.25 240 TRP A C 1
ATOM 1903 O O . TRP A 1 240 ? -13.994 1.882 17.056 1.00 96.25 240 TRP A O 1
ATOM 1913 N N . VAL A 1 241 ? -11.808 1.442 17.361 1.00 95.62 241 VAL A N 1
ATOM 1914 C CA . VAL A 1 241 ? -11.711 0.406 16.345 1.00 95.62 241 VAL A CA 1
ATOM 1915 C C . VAL A 1 241 ? -11.193 -0.874 16.973 1.00 95.62 241 VAL A C 1
ATOM 1917 O O . VAL A 1 241 ? -10.156 -0.879 17.627 1.00 95.62 241 VAL A O 1
ATOM 1920 N N . PHE A 1 242 ? -11.902 -1.973 16.744 1.00 94.50 242 PHE A N 1
ATOM 1921 C CA . PHE A 1 242 ? -11.347 -3.303 16.931 1.00 94.50 242 PHE A CA 1
ATOM 1922 C C . PHE A 1 242 ? -10.562 -3.667 15.672 1.00 94.50 242 PHE A C 1
ATOM 1924 O O . PHE A 1 242 ? -11.154 -3.893 14.609 1.00 94.50 242 PHE A O 1
ATOM 1931 N N . MET A 1 243 ? -9.238 -3.635 15.786 1.00 95.12 243 MET A N 1
ATOM 1932 C CA . MET A 1 243 ? -8.293 -3.949 14.725 1.00 95.12 243 MET A CA 1
ATOM 1933 C C . MET A 1 243 ? -7.822 -5.390 14.877 1.00 95.12 243 MET A C 1
ATOM 1935 O O . MET A 1 243 ? -7.503 -5.836 15.977 1.00 95.12 243 MET A O 1
ATOM 1939 N N . GLN A 1 244 ? -7.769 -6.119 13.768 1.00 93.50 244 GLN A N 1
ATOM 1940 C CA . GLN A 1 244 ? -7.238 -7.477 13.742 1.00 93.50 244 GLN A CA 1
ATOM 1941 C C . GLN A 1 244 ? -6.235 -7.608 12.603 1.00 93.50 244 GLN A C 1
ATOM 1943 O O . GLN A 1 244 ? -6.554 -7.227 11.474 1.00 93.50 244 GLN A O 1
ATOM 1948 N N . ILE A 1 245 ? -5.065 -8.159 12.907 1.00 94.38 245 ILE A N 1
ATOM 1949 C CA . ILE A 1 245 ? -3.924 -8.316 12.003 1.00 94.38 245 ILE A CA 1
ATOM 1950 C C . ILE A 1 245 ? -3.707 -9.810 11.783 1.00 94.38 245 ILE A C 1
ATOM 1952 O O . ILE A 1 245 ? -3.718 -10.576 12.746 1.00 94.38 245 ILE A O 1
ATOM 1956 N N . ALA A 1 246 ? -3.523 -10.236 10.534 1.00 92.31 246 ALA A N 1
ATOM 1957 C CA . ALA A 1 246 ? -3.057 -11.584 10.228 1.00 92.31 246 ALA A CA 1
ATOM 1958 C C . ALA A 1 246 ? -2.026 -11.584 9.093 1.00 92.31 246 ALA A C 1
ATOM 1960 O O . ALA A 1 246 ? -2.265 -10.933 8.069 1.00 92.31 246 ALA A O 1
ATOM 1961 N N . PRO A 1 247 ? -0.922 -12.336 9.237 1.00 92.19 247 PRO A N 1
ATOM 1962 C CA . PRO A 1 247 ? -0.006 -12.600 8.137 1.00 92.19 247 PRO A CA 1
ATOM 1963 C C . PRO A 1 247 ? -0.686 -13.468 7.071 1.00 92.19 247 PRO A C 1
ATOM 1965 O O . PRO A 1 247 ? -1.501 -14.341 7.376 1.00 92.19 247 PRO A O 1
ATOM 1968 N N . ILE A 1 248 ? -0.330 -13.235 5.814 1.00 87.06 248 ILE A N 1
ATOM 1969 C CA . ILE A 1 248 ? -0.691 -14.061 4.664 1.00 87.06 248 ILE A CA 1
ATOM 1970 C C . ILE A 1 248 ? 0.606 -14.589 4.065 1.00 87.06 248 ILE A C 1
ATOM 1972 O O . ILE A 1 248 ? 1.466 -13.808 3.643 1.00 87.06 248 ILE A O 1
ATOM 1976 N N . THR A 1 249 ? 0.723 -15.911 3.997 1.00 83.50 249 THR A N 1
ATOM 1977 C CA . THR A 1 249 ? 1.882 -16.582 3.417 1.00 83.50 249 THR A CA 1
ATOM 1978 C C . THR A 1 249 ? 1.673 -16.941 1.948 1.00 83.50 249 THR A C 1
ATOM 1980 O O . THR A 1 249 ? 0.546 -17.109 1.472 1.00 83.50 249 THR A O 1
ATOM 1983 N N . ASN A 1 250 ? 2.777 -17.038 1.212 1.00 78.50 250 ASN A N 1
ATOM 1984 C CA . ASN A 1 250 ? 2.805 -17.687 -0.096 1.00 78.50 250 ASN A CA 1
ATOM 1985 C C . ASN A 1 250 ? 2.970 -19.215 0.053 1.00 78.50 250 ASN A C 1
ATOM 1987 O O . ASN A 1 250 ? 3.029 -19.751 1.156 1.00 78.50 250 ASN A O 1
ATOM 1991 N N . GLU A 1 251 ? 3.093 -19.925 -1.069 1.00 75.06 251 GLU A N 1
ATOM 1992 C CA . GLU A 1 251 ? 3.279 -21.388 -1.105 1.00 75.06 251 GLU A CA 1
ATOM 1993 C C . GLU A 1 251 ? 4.595 -21.878 -0.470 1.00 75.06 251 GLU A C 1
ATOM 1995 O O . GLU A 1 251 ? 4.775 -23.076 -0.274 1.00 75.06 251 GLU A O 1
ATOM 2000 N N . ARG A 1 252 ? 5.524 -20.965 -0.159 1.00 77.88 252 ARG A N 1
ATOM 2001 C CA . ARG A 1 252 ? 6.820 -21.241 0.478 1.00 77.88 252 ARG A CA 1
ATOM 2002 C C . ARG A 1 252 ? 6.831 -20.886 1.971 1.00 77.88 252 ARG A C 1
ATOM 2004 O O . ARG A 1 252 ? 7.909 -20.744 2.538 1.00 77.88 252 ARG A O 1
ATOM 2011 N N . ASP A 1 253 ? 5.662 -20.680 2.578 1.00 81.50 253 ASP A N 1
ATOM 2012 C CA . ASP A 1 253 ? 5.489 -20.264 3.978 1.00 81.50 253 ASP A CA 1
ATOM 2013 C C . ASP A 1 253 ? 6.152 -18.918 4.338 1.00 81.50 253 ASP A C 1
ATOM 2015 O O . ASP A 1 253 ? 6.338 -18.591 5.510 1.00 81.50 253 ASP A O 1
ATOM 2019 N N . VAL A 1 254 ? 6.465 -18.090 3.337 1.00 82.25 254 VAL A N 1
ATOM 2020 C CA . VAL A 1 254 ? 6.977 -16.729 3.550 1.00 82.25 254 VAL A CA 1
ATOM 2021 C C . VAL A 1 254 ? 5.798 -15.778 3.688 1.00 82.25 254 VAL A C 1
ATOM 2023 O O . VAL A 1 254 ? 4.899 -15.799 2.844 1.00 82.25 254 VAL A O 1
ATOM 2026 N N . VAL A 1 255 ? 5.798 -14.936 4.724 1.00 86.88 255 VAL A N 1
ATOM 2027 C CA . VAL A 1 255 ? 4.795 -13.878 4.903 1.00 86.88 255 VAL A CA 1
ATOM 2028 C C . VAL A 1 255 ? 5.030 -12.794 3.861 1.00 86.88 255 VAL A C 1
ATOM 2030 O O . VAL A 1 255 ? 6.074 -12.153 3.849 1.00 86.88 255 VAL A O 1
ATOM 2033 N N . VAL A 1 256 ? 4.052 -12.600 2.980 1.00 83.50 256 VAL A N 1
ATOM 2034 C CA . VAL A 1 256 ? 4.157 -11.654 1.860 1.00 83.50 256 VAL A CA 1
ATOM 2035 C C . VAL A 1 256 ? 3.195 -10.471 2.011 1.00 83.50 256 VAL A C 1
ATOM 2037 O O . VAL A 1 256 ? 3.489 -9.358 1.576 1.00 83.50 256 VAL A O 1
ATOM 2040 N N . LEU A 1 257 ? 2.057 -10.667 2.685 1.00 89.69 257 LEU A N 1
ATOM 2041 C CA . LEU A 1 257 ? 1.105 -9.602 3.003 1.00 89.69 257 LEU A CA 1
ATOM 2042 C C . LEU A 1 257 ? 0.649 -9.675 4.457 1.00 89.69 257 LEU A C 1
ATOM 2044 O O . LEU A 1 257 ? 0.609 -10.750 5.050 1.00 89.69 257 LEU A O 1
ATOM 2048 N N . TYR A 1 258 ? 0.161 -8.549 4.967 1.00 92.19 258 TYR A N 1
ATOM 2049 C CA . TYR A 1 258 ? -0.723 -8.512 6.125 1.00 92.19 258 TYR A CA 1
ATOM 2050 C C . TYR A 1 258 ? -2.150 -8.169 5.710 1.00 92.19 258 TYR A C 1
ATOM 2052 O O . TYR A 1 258 ? -2.382 -7.266 4.904 1.00 92.19 258 TYR A O 1
ATOM 2060 N N . LEU A 1 259 ? -3.119 -8.872 6.296 1.00 92.25 259 LEU A N 1
ATOM 2061 C CA . LEU A 1 259 ? -4.526 -8.492 6.294 1.00 92.25 259 LEU A CA 1
ATOM 2062 C C . LEU A 1 259 ? -4.850 -7.783 7.605 1.00 92.25 259 LEU A C 1
ATOM 2064 O O . LEU A 1 259 ? -4.883 -8.413 8.662 1.00 92.25 259 LEU A O 1
ATOM 2068 N N . CYS A 1 260 ? -5.163 -6.492 7.516 1.00 94.00 260 CYS A N 1
ATOM 2069 C CA . CYS A 1 260 ? -5.649 -5.711 8.648 1.00 94.00 260 CYS A CA 1
ATOM 2070 C C . CYS A 1 260 ? -7.139 -5.423 8.459 1.00 94.00 260 CYS A C 1
ATOM 2072 O O . CYS A 1 260 ? -7.537 -4.794 7.477 1.00 94.00 260 CYS A O 1
ATOM 2074 N N . THR A 1 261 ? -7.972 -5.873 9.396 1.00 93.00 261 THR A N 1
ATOM 2075 C CA . THR A 1 261 ? -9.417 -5.601 9.409 1.00 93.00 261 THR A CA 1
ATOM 2076 C C . THR A 1 261 ? -9.778 -4.661 10.549 1.00 93.00 261 THR A C 1
ATOM 2078 O O . THR A 1 261 ? -9.137 -4.671 11.596 1.00 93.00 261 THR A O 1
ATOM 2081 N N . PHE A 1 262 ? -10.814 -3.852 10.342 1.00 94.06 262 PHE A N 1
ATOM 2082 C CA . PHE A 1 262 ? -11.216 -2.777 11.240 1.00 94.06 262 PHE A CA 1
ATOM 2083 C C . PHE A 1 262 ? -12.726 -2.842 11.463 1.00 94.06 262 PHE A C 1
ATOM 2085 O O . PHE A 1 262 ? -13.509 -2.809 10.512 1.00 94.06 262 PHE A O 1
ATOM 2092 N N . THR A 1 263 ? -13.150 -2.926 12.721 1.00 92.12 263 THR A N 1
ATOM 2093 C CA . THR A 1 263 ? -14.565 -2.829 13.104 1.00 92.12 263 THR A CA 1
ATOM 2094 C C . THR A 1 263 ? -14.760 -1.605 13.985 1.00 92.12 263 THR A C 1
ATOM 2096 O O . THR A 1 263 ? -14.120 -1.499 15.025 1.00 92.12 263 THR A O 1
ATOM 2099 N N . ASP A 1 264 ? -15.643 -0.688 13.586 1.00 92.50 264 ASP A N 1
ATOM 2100 C CA . ASP A 1 264 ? -16.036 0.442 14.433 1.00 92.50 264 ASP A CA 1
ATOM 2101 C C . ASP A 1 264 ? -16.816 -0.079 15.648 1.00 92.50 264 ASP A C 1
ATOM 2103 O O . ASP A 1 264 ? -17.906 -0.645 15.515 1.00 92.50 264 ASP A O 1
ATOM 2107 N N . ILE A 1 265 ? -16.229 0.101 16.827 1.00 92.12 265 ILE A N 1
ATOM 2108 C CA . ILE A 1 265 ? -16.793 -0.285 18.121 1.00 92.12 265 ILE A CA 1
ATOM 2109 C C . ILE A 1 265 ? -17.104 0.939 18.990 1.00 92.12 265 ILE A C 1
ATOM 2111 O O . ILE A 1 265 ? -17.321 0.800 20.190 1.00 92.12 265 ILE A O 1
ATOM 2115 N N . THR A 1 266 ? -17.163 2.142 18.409 1.00 90.56 266 THR A N 1
ATOM 2116 C CA . THR A 1 266 ? -17.429 3.393 19.145 1.00 90.56 266 THR A CA 1
ATOM 2117 C C . THR A 1 266 ? -18.733 3.326 19.932 1.00 90.56 266 THR A C 1
ATOM 2119 O O . THR A 1 266 ? -18.781 3.747 21.085 1.00 90.56 266 THR A O 1
ATOM 2122 N N . ALA A 1 267 ? -19.765 2.696 19.363 1.00 86.50 267 ALA A N 1
ATOM 2123 C CA . ALA A 1 267 ? -21.042 2.478 20.042 1.00 86.50 267 ALA A CA 1
ATOM 2124 C C . ALA A 1 267 ? -20.937 1.584 21.297 1.00 86.50 267 ALA A C 1
ATOM 2126 O O . ALA A 1 267 ? -21.807 1.663 22.155 1.00 86.50 267 ALA A O 1
ATOM 2127 N N . LEU A 1 268 ? -19.895 0.748 21.424 1.00 85.06 268 LEU A N 1
ATOM 2128 C CA . LEU A 1 268 ? -19.652 -0.078 22.618 1.00 85.06 268 LEU A CA 1
ATOM 2129 C C . LEU A 1 268 ? -18.972 0.702 23.754 1.00 85.06 268 LEU A C 1
ATOM 2131 O O . LEU A 1 268 ? -18.904 0.211 24.876 1.00 85.06 268 LEU A O 1
ATOM 2135 N N . LYS A 1 269 ? -18.404 1.873 23.448 1.00 84.62 269 LYS A N 1
ATOM 2136 C CA . LYS A 1 269 ? -17.611 2.687 24.381 1.00 84.62 269 LYS A CA 1
ATOM 2137 C C . LYS A 1 269 ? -18.378 3.890 24.923 1.00 84.62 269 LYS A C 1
ATOM 2139 O O . LYS A 1 269 ? -17.930 4.508 25.883 1.00 84.62 269 LYS A O 1
ATOM 2144 N N . GLN A 1 270 ? -19.511 4.226 24.313 1.00 73.75 270 GLN A N 1
ATOM 2145 C CA . GLN A 1 270 ? -20.412 5.256 24.815 1.00 73.75 270 GLN A CA 1
ATOM 2146 C C . GLN A 1 270 ? -21.281 4.692 25.952 1.00 73.75 270 GLN A C 1
ATOM 2148 O O . GLN A 1 270 ? -21.639 3.511 25.912 1.00 73.75 270 GLN A O 1
ATOM 2153 N N . PRO A 1 271 ? -21.637 5.506 26.962 1.00 63.25 271 PRO A N 1
ATOM 2154 C CA . PRO A 1 271 ? -22.653 5.133 27.938 1.00 63.25 271 PRO A CA 1
ATOM 2155 C C . PRO A 1 271 ? -23.942 4.729 27.216 1.00 63.25 271 PRO A C 1
ATOM 2157 O O . PRO A 1 271 ? -24.325 5.360 26.233 1.00 63.25 271 PRO A O 1
ATOM 2160 N N . ILE A 1 272 ? -24.609 3.674 27.687 1.00 59.12 272 ILE A N 1
ATOM 2161 C CA . ILE A 1 272 ? -25.891 3.244 27.119 1.00 59.12 272 ILE A CA 1
ATOM 2162 C C . ILE A 1 272 ? -26.931 4.310 27.478 1.00 59.12 272 ILE A C 1
ATOM 2164 O O . ILE A 1 272 ? -27.486 4.299 28.575 1.00 59.12 272 ILE A O 1
ATOM 2168 N N . GLU A 1 273 ? -27.182 5.250 26.573 1.00 56.78 273 GLU A N 1
ATOM 2169 C CA . GLU A 1 273 ? -28.362 6.105 26.662 1.00 56.78 273 GLU A CA 1
ATOM 2170 C C . GLU A 1 273 ? -29.610 5.239 26.430 1.00 56.78 273 GLU A C 1
ATOM 2172 O O . GLU A 1 273 ? -29.592 4.299 25.631 1.00 56.78 273 GLU A O 1
ATOM 2177 N N . ILE A 1 274 ? -30.704 5.532 27.141 1.00 57.06 274 ILE A N 1
ATOM 2178 C CA . ILE A 1 274 ? -31.993 4.811 27.062 1.00 57.06 274 ILE A CA 1
ATOM 2179 C C . ILE A 1 274 ? -32.718 5.153 25.736 1.00 57.06 274 ILE A C 1
ATOM 2181 O O . ILE A 1 274 ? -33.936 5.282 25.686 1.00 57.06 274 ILE A O 1
ATOM 2185 N N . GLU A 1 275 ? -31.986 5.335 24.637 1.00 54.06 275 GLU A N 1
ATOM 2186 C CA . GLU A 1 275 ? -32.563 5.321 23.297 1.00 54.06 275 GLU A CA 1
ATOM 2187 C C . GLU A 1 275 ? -32.776 3.867 22.869 1.00 54.06 275 GLU A C 1
ATOM 2189 O O . GLU A 1 275 ? -31.846 3.054 22.863 1.00 54.06 275 GLU A O 1
ATOM 2194 N N . ASP A 1 276 ? -34.040 3.559 22.557 1.00 61.34 276 ASP A N 1
ATOM 2195 C CA . ASP A 1 276 ? -34.591 2.294 22.071 1.00 61.34 276 ASP A CA 1
ATOM 2196 C C . ASP A 1 276 ? -33.639 1.096 22.155 1.00 61.34 276 ASP A C 1
ATOM 2198 O O . ASP A 1 276 ? -32.847 0.824 21.246 1.00 61.34 276 ASP A O 1
ATOM 2202 N N . ALA A 1 277 ? -33.791 0.295 23.215 1.00 63.19 277 ALA A N 1
ATOM 2203 C CA . ALA A 1 277 ? -33.035 -0.939 23.439 1.00 63.19 277 ALA A CA 1
ATOM 2204 C C . ALA A 1 277 ? -32.960 -1.847 22.192 1.00 63.19 277 ALA A C 1
ATOM 2206 O O . ALA A 1 277 ? -31.971 -2.549 21.993 1.00 63.19 277 ALA A O 1
ATOM 2207 N N . LYS A 1 278 ? -33.970 -1.794 21.309 1.00 69.69 278 LYS A N 1
ATOM 2208 C CA . LYS A 1 278 ? -33.994 -2.483 20.007 1.00 69.69 278 LYS A CA 1
ATOM 2209 C C . LYS A 1 278 ? -32.916 -1.977 19.038 1.00 69.69 278 LYS A C 1
ATOM 2211 O O . LYS A 1 278 ? -32.227 -2.789 18.420 1.00 69.69 278 LYS A O 1
ATOM 2216 N N . THR A 1 279 ? -32.750 -0.662 18.908 1.00 69.38 279 THR A N 1
ATOM 2217 C CA . THR A 1 279 ? -31.747 -0.030 18.037 1.00 69.38 279 THR A CA 1
ATOM 2218 C C . THR A 1 279 ? -30.345 -0.323 18.550 1.00 69.38 279 THR A C 1
ATOM 2220 O O . THR A 1 279 ? -29.494 -0.782 17.785 1.00 69.38 279 THR A O 1
ATOM 2223 N N . SER A 1 280 ? -30.127 -0.161 19.854 1.00 70.06 280 SER A N 1
ATOM 2224 C CA . SER A 1 280 ? -28.860 -0.489 20.508 1.00 70.06 280 SER A CA 1
ATOM 2225 C C . SER A 1 280 ? -28.511 -1.970 20.331 1.00 70.06 280 SER A C 1
ATOM 2227 O O . SER A 1 280 ? -27.459 -2.283 19.773 1.00 70.06 280 SER A O 1
ATOM 2229 N N . LEU A 1 281 ? -29.428 -2.894 20.649 1.00 76.62 281 LEU A N 1
ATOM 2230 C CA . LEU A 1 281 ? -29.235 -4.339 20.454 1.00 76.62 281 LEU A CA 1
ATOM 2231 C C . LEU A 1 281 ? -28.913 -4.701 18.995 1.00 76.62 281 LEU A C 1
ATOM 2233 O O . LEU A 1 281 ? -28.058 -5.550 18.741 1.00 76.62 281 LEU A O 1
ATOM 2237 N N . SER A 1 282 ? -29.547 -4.036 18.024 1.00 77.19 282 SER A N 1
ATOM 2238 C CA . SER A 1 282 ? -29.259 -4.254 16.603 1.00 77.19 282 SER A CA 1
ATOM 2239 C C . SER A 1 282 ? -27.836 -3.824 16.212 1.00 77.19 282 SER A C 1
ATOM 2241 O O . SER A 1 282 ? -27.171 -4.543 15.461 1.00 77.19 282 SER A O 1
ATOM 2243 N N . LYS A 1 283 ? -27.328 -2.707 16.759 1.00 75.44 283 LYS A N 1
ATOM 2244 C CA . LYS A 1 283 ? -25.938 -2.254 16.567 1.00 75.44 283 LYS A CA 1
ATOM 2245 C C . LYS A 1 283 ? -24.957 -3.249 17.192 1.00 75.44 283 LYS A C 1
ATOM 2247 O O . LYS A 1 283 ? -24.037 -3.690 16.504 1.00 75.44 283 LYS A O 1
ATOM 2252 N N . PHE A 1 284 ? -25.207 -3.685 18.430 1.00 79.31 284 PHE A N 1
ATOM 2253 C CA . PHE A 1 284 ? -24.400 -4.711 19.106 1.00 79.31 284 PHE A CA 1
ATOM 2254 C C . PHE A 1 284 ? -24.352 -6.017 18.304 1.00 79.31 284 PHE A C 1
ATOM 2256 O O . PHE A 1 284 ? -23.275 -6.548 18.042 1.00 79.31 284 PHE A O 1
ATOM 2263 N N . ALA A 1 285 ? -25.504 -6.506 17.837 1.00 79.31 285 ALA A N 1
ATOM 2264 C CA . ALA A 1 285 ? -25.581 -7.729 17.044 1.00 79.31 285 ALA A CA 1
ATOM 2265 C C . ALA A 1 285 ? -24.810 -7.619 15.717 1.00 79.31 285 ALA A C 1
ATOM 2267 O O . ALA A 1 285 ? -24.210 -8.598 15.271 1.00 79.31 285 ALA A O 1
ATOM 2268 N N . ARG A 1 286 ? -24.800 -6.441 15.075 1.00 80.31 286 ARG A N 1
ATOM 2269 C CA . ARG A 1 286 ? -24.001 -6.194 13.862 1.00 80.31 286 ARG A CA 1
ATOM 2270 C C . ARG A 1 286 ? -22.503 -6.229 14.154 1.00 80.31 286 ARG A C 1
ATOM 2272 O O . ARG A 1 286 ? -21.773 -6.874 13.405 1.00 80.31 286 ARG A O 1
ATOM 2279 N N . ILE A 1 287 ? -22.064 -5.585 15.236 1.00 82.25 287 ILE A N 1
ATOM 2280 C CA . ILE A 1 287 ? -20.654 -5.565 15.645 1.00 82.25 287 ILE A CA 1
ATOM 2281 C C . ILE A 1 287 ? -20.183 -6.980 15.995 1.00 82.25 287 ILE A C 1
ATOM 2283 O O . ILE A 1 287 ? -19.189 -7.440 15.441 1.00 82.25 287 ILE A O 1
ATOM 2287 N N . ALA A 1 288 ? -20.940 -7.715 16.815 1.00 78.69 288 ALA A N 1
ATOM 2288 C CA . ALA A 1 288 ? -20.612 -9.091 17.185 1.00 78.69 288 ALA A CA 1
ATOM 2289 C C . ALA A 1 288 ? -20.463 -9.996 15.949 1.00 78.69 288 ALA A C 1
ATOM 2291 O O . ALA A 1 288 ? -19.466 -10.700 15.804 1.00 78.69 288 ALA A O 1
ATOM 2292 N N . LYS A 1 289 ? -21.406 -9.912 14.999 1.00 80.31 289 LYS A N 1
ATOM 2293 C CA . LYS A 1 289 ? -21.327 -10.652 13.729 1.00 80.31 289 LYS A CA 1
ATOM 2294 C C . LYS A 1 289 ? -20.091 -10.276 12.906 1.00 80.31 289 LYS A C 1
ATOM 2296 O O . LYS A 1 289 ? -19.489 -11.167 12.309 1.00 80.31 289 LYS A O 1
ATOM 2301 N N . SER A 1 290 ? -19.723 -8.993 12.865 1.00 81.00 290 SER A N 1
ATOM 2302 C CA . SER A 1 290 ? -18.520 -8.505 12.171 1.00 81.00 290 SER A CA 1
ATOM 2303 C C . SER A 1 290 ? -17.251 -9.109 12.773 1.00 81.00 290 SER A C 1
ATOM 2305 O O . SER A 1 290 ? -16.457 -9.716 12.059 1.00 81.00 290 SER A O 1
ATOM 2307 N N . VAL A 1 291 ? -17.111 -9.039 14.100 1.00 79.31 291 VAL A N 1
ATOM 2308 C CA . VAL A 1 291 ? -15.950 -9.560 14.838 1.00 79.31 291 VAL A CA 1
ATOM 2309 C C . VAL A 1 291 ? -15.789 -11.070 14.643 1.00 79.31 291 VAL A C 1
ATOM 2311 O O . VAL A 1 291 ? -14.707 -11.542 14.288 1.00 79.31 291 VAL A O 1
ATOM 2314 N N . THR A 1 292 ? -16.867 -11.846 14.809 1.00 79.31 292 THR A N 1
ATOM 2315 C CA . THR A 1 292 ? -16.819 -13.305 14.617 1.00 79.31 292 THR A CA 1
ATOM 2316 C C . THR A 1 292 ? -16.472 -13.674 13.175 1.00 79.31 292 THR A C 1
ATOM 2318 O O . THR A 1 292 ? -15.665 -14.576 12.941 1.00 79.31 292 THR A O 1
ATOM 2321 N N . ARG A 1 293 ? -17.034 -12.957 12.195 1.00 78.62 293 ARG A N 1
ATOM 2322 C CA . ARG A 1 293 ? -16.733 -13.177 10.777 1.00 78.62 293 ARG A CA 1
ATOM 2323 C C . ARG A 1 293 ? -15.271 -12.876 10.465 1.00 78.62 293 ARG A C 1
ATOM 2325 O O . ARG A 1 293 ? -14.612 -13.716 9.858 1.00 78.62 293 ARG A O 1
ATOM 2332 N N . ASN A 1 294 ? -14.751 -11.731 10.896 1.00 79.25 294 ASN A N 1
ATOM 2333 C CA . ASN A 1 294 ? -13.355 -11.370 10.663 1.00 79.25 294 ASN A CA 1
ATOM 2334 C C . ASN A 1 294 ? -12.409 -12.403 11.268 1.00 79.25 294 ASN A C 1
ATOM 2336 O O . ASN A 1 294 ? -11.496 -12.851 10.586 1.00 79.25 294 ASN A O 1
ATOM 2340 N N . ARG A 1 295 ? -12.686 -12.886 12.486 1.00 77.69 295 ARG A N 1
ATOM 2341 C CA . ARG A 1 295 ? -11.907 -13.973 13.096 1.00 77.69 295 ARG A CA 1
ATOM 2342 C C . ARG A 1 295 ? -11.842 -15.217 12.205 1.00 77.69 295 ARG A C 1
ATOM 2344 O O . ARG A 1 295 ? -10.760 -15.763 12.022 1.00 77.69 295 ARG A O 1
ATOM 2351 N N . SER A 1 296 ? -12.968 -15.639 11.624 1.00 77.81 296 SER A N 1
ATOM 2352 C CA . SER A 1 296 ? -12.987 -16.789 10.706 1.00 77.81 296 SER A CA 1
ATOM 2353 C C . SER A 1 296 ? -12.192 -16.541 9.418 1.00 77.81 296 SER A C 1
ATOM 2355 O O . SER A 1 296 ? -11.485 -17.429 8.955 1.00 77.81 296 SER A O 1
ATOM 2357 N N . ILE A 1 297 ? -12.251 -15.322 8.870 1.00 79.56 297 ILE A N 1
ATOM 2358 C CA . ILE A 1 297 ? -11.484 -14.934 7.680 1.00 79.56 297 ILE A CA 1
ATOM 2359 C C . ILE A 1 297 ? -9.986 -14.984 7.984 1.00 79.56 297 ILE A C 1
ATOM 2361 O O . ILE A 1 297 ? -9.235 -15.579 7.221 1.00 79.56 297 ILE A O 1
ATOM 2365 N N . LEU A 1 298 ? -9.559 -14.419 9.113 1.00 77.81 298 LEU A N 1
ATOM 2366 C CA . LEU A 1 298 ? -8.152 -14.387 9.517 1.00 77.81 298 LEU A CA 1
ATOM 2367 C C . LEU A 1 298 ? -7.602 -15.796 9.755 1.00 77.81 298 LEU A C 1
ATOM 2369 O O . LEU A 1 298 ? -6.506 -16.098 9.303 1.00 77.81 298 LEU A O 1
ATOM 2373 N N . MET A 1 299 ? -8.383 -16.687 10.375 1.00 75.12 299 MET A N 1
ATOM 2374 C CA . MET A 1 299 ? -7.995 -18.094 10.550 1.00 75.12 299 MET A CA 1
ATOM 2375 C C . MET A 1 299 ? -7.858 -18.856 9.226 1.00 75.12 299 MET A C 1
ATOM 2377 O O . MET A 1 299 ? -7.069 -19.788 9.148 1.00 75.12 299 MET A O 1
ATOM 2381 N N . ASN A 1 300 ? -8.579 -18.454 8.176 1.00 76.06 300 ASN A N 1
ATOM 2382 C CA . ASN A 1 300 ? -8.413 -19.045 6.846 1.00 76.06 300 ASN A CA 1
ATOM 2383 C C . ASN A 1 300 ? -7.131 -18.583 6.134 1.00 76.06 300 ASN A C 1
ATOM 2385 O O . ASN A 1 300 ? -6.741 -19.208 5.149 1.00 76.06 300 ASN A O 1
ATOM 2389 N N . PHE A 1 301 ? -6.522 -17.478 6.574 1.00 73.25 301 PHE A N 1
ATOM 2390 C CA . PHE A 1 301 ? -5.277 -16.945 6.009 1.00 73.25 301 PHE A CA 1
ATOM 2391 C C . PHE A 1 301 ? -4.049 -17.266 6.860 1.00 73.25 301 PHE A C 1
ATOM 2393 O O . PHE A 1 301 ? -2.967 -17.450 6.314 1.00 73.25 301 PHE A O 1
ATOM 2400 N N . ALA A 1 302 ? -4.227 -17.399 8.171 1.00 61.97 302 ALA A N 1
ATOM 2401 C CA . ALA A 1 302 ? -3.199 -17.871 9.078 1.00 61.97 302 ALA A CA 1
ATOM 2402 C C . ALA A 1 302 ? -3.076 -19.404 9.004 1.00 61.97 302 ALA A C 1
ATOM 2404 O O . ALA A 1 302 ? -3.633 -20.133 9.824 1.00 61.97 302 ALA A O 1
ATOM 2405 N N . ALA A 1 303 ? -2.376 -19.911 7.988 1.00 51.12 303 ALA A N 1
ATOM 2406 C CA . ALA A 1 303 ? -1.894 -21.293 7.979 1.00 51.12 303 ALA A CA 1
ATOM 2407 C C . ALA A 1 303 ? -0.823 -21.492 9.086 1.00 51.12 303 ALA A C 1
ATOM 2409 O O . ALA A 1 303 ? -0.250 -20.512 9.567 1.00 51.12 303 ALA A O 1
ATOM 2410 N N . PRO A 1 304 ? -0.608 -22.727 9.581 1.00 43.03 304 PRO A N 1
ATOM 2411 C CA . PRO A 1 304 ? -0.162 -22.968 10.949 1.00 43.03 304 PRO A CA 1
ATOM 2412 C C . PRO A 1 304 ? 1.309 -22.610 11.165 1.00 43.03 304 PRO A C 1
ATOM 2414 O O . PRO A 1 304 ? 2.197 -23.193 10.549 1.00 43.03 304 PRO A O 1
ATOM 2417 N N . THR A 1 305 ? 1.566 -21.733 12.134 1.00 39.47 305 THR A N 1
ATOM 2418 C CA . THR A 1 305 ? 2.887 -21.574 12.738 1.00 39.47 305 THR A CA 1
ATOM 2419 C C . THR A 1 305 ? 3.324 -22.929 13.301 1.00 39.47 305 THR A C 1
ATOM 2421 O O . THR A 1 305 ? 2.663 -23.495 14.170 1.00 39.47 305 THR A O 1
ATOM 2424 N N . THR A 1 306 ? 4.395 -23.467 12.723 1.00 34.56 306 THR A N 1
ATOM 2425 C CA . THR A 1 306 ? 5.341 -24.448 13.266 1.00 34.56 306 THR A CA 1
ATOM 2426 C C . THR A 1 306 ? 4.798 -25.351 14.382 1.00 34.56 306 THR A C 1
ATOM 2428 O O . THR A 1 306 ? 4.731 -24.959 15.547 1.00 34.56 306 THR A O 1
ATOM 2431 N N . LYS A 1 307 ? 4.517 -26.624 14.062 1.00 32.72 307 LYS A N 1
ATOM 2432 C CA . LYS A 1 307 ? 4.510 -27.679 15.087 1.00 32.72 307 LYS A CA 1
ATOM 2433 C C . LYS A 1 307 ? 5.862 -27.628 15.796 1.00 32.72 307 LYS A C 1
ATOM 2435 O O . LYS A 1 307 ? 6.882 -27.956 15.192 1.00 32.72 307 LYS A O 1
ATOM 2440 N N . SER A 1 308 ? 5.874 -27.239 17.065 1.00 30.77 308 SER A N 1
ATOM 2441 C CA . SER A 1 308 ? 6.981 -27.564 17.949 1.00 30.77 308 SER A CA 1
ATOM 2442 C C . SER A 1 308 ? 7.144 -29.082 17.911 1.00 30.77 308 SER A C 1
ATOM 2444 O O . SER A 1 308 ? 6.262 -29.839 18.318 1.00 30.77 308 SER A O 1
ATOM 2446 N N . ILE A 1 309 ? 8.258 -29.549 17.354 1.00 32.28 309 ILE A N 1
ATOM 2447 C CA . ILE A 1 309 ? 8.691 -30.926 17.551 1.00 32.28 309 ILE A CA 1
ATOM 2448 C C . ILE A 1 309 ? 9.102 -30.995 19.020 1.00 32.28 309 ILE A C 1
ATOM 2450 O O . ILE A 1 309 ? 10.244 -30.721 19.379 1.00 32.28 309 ILE A O 1
ATOM 2454 N N . THR A 1 310 ? 8.149 -31.301 19.898 1.00 31.20 310 THR A N 1
ATOM 2455 C CA . THR A 1 310 ? 8.472 -31.789 21.232 1.00 31.20 310 THR A CA 1
ATOM 2456 C C . THR A 1 310 ? 9.056 -33.180 21.030 1.00 31.20 310 THR A C 1
ATOM 2458 O O . THR A 1 310 ? 8.329 -34.156 20.855 1.00 31.20 310 THR A O 1
ATOM 2461 N N . ILE A 1 311 ? 10.384 -33.261 20.966 1.00 38.50 311 ILE A N 1
ATOM 2462 C CA . ILE A 1 311 ? 11.091 -34.526 21.137 1.00 38.50 311 ILE A CA 1
ATOM 2463 C C . ILE A 1 311 ? 10.817 -34.938 22.581 1.00 38.50 311 ILE A C 1
ATOM 2465 O O . ILE A 1 311 ? 11.366 -34.353 23.510 1.00 38.50 311 ILE A O 1
ATOM 2469 N N . ASP A 1 312 ? 9.906 -35.889 22.764 1.00 35.50 312 ASP A N 1
ATOM 2470 C CA . ASP A 1 312 ? 9.706 -36.563 24.039 1.00 35.50 312 ASP A CA 1
ATOM 2471 C C . ASP A 1 312 ? 10.938 -37.453 24.296 1.00 35.50 312 ASP A C 1
ATOM 2473 O O . ASP A 1 312 ? 11.163 -38.407 23.541 1.00 35.50 312 ASP A O 1
ATOM 2477 N N . PRO A 1 313 ? 11.770 -37.162 25.313 1.00 37.22 313 PRO A N 1
ATOM 2478 C CA . PRO A 1 313 ? 13.009 -37.893 25.555 1.00 37.22 313 PRO A CA 1
ATOM 2479 C C . PRO A 1 313 ? 12.775 -39.290 26.157 1.00 37.22 313 PRO A C 1
ATOM 2481 O O . PRO A 1 313 ? 13.740 -39.952 26.532 1.00 37.22 313 PRO A O 1
ATOM 2484 N N . THR A 1 314 ? 11.527 -39.762 26.271 1.00 39.28 314 THR A N 1
ATOM 2485 C CA . THR A 1 314 ? 11.208 -40.997 27.008 1.00 39.28 314 THR A CA 1
ATOM 2486 C C . THR A 1 314 ? 10.786 -42.200 26.162 1.00 39.28 314 THR A C 1
ATOM 2488 O O . THR A 1 314 ? 10.437 -43.237 26.727 1.00 39.28 314 THR A O 1
ATOM 2491 N N . LYS A 1 315 ? 10.873 -42.148 24.824 1.00 36.06 315 LYS A N 1
ATOM 2492 C CA . LYS A 1 315 ? 10.492 -43.293 23.973 1.00 36.06 315 LYS A CA 1
ATOM 2493 C C . LYS A 1 315 ? 11.703 -44.001 23.338 1.00 36.06 315 LYS A C 1
ATOM 2495 O O . LYS A 1 315 ? 12.320 -43.428 22.442 1.00 36.06 315 LYS A O 1
ATOM 2500 N N . PRO A 1 316 ? 12.046 -45.242 23.742 1.00 35.16 316 PRO A N 1
ATOM 2501 C CA . PRO A 1 316 ? 13.102 -46.005 23.085 1.00 35.16 316 PRO A CA 1
ATOM 2502 C C . PRO A 1 316 ? 12.671 -46.426 21.674 1.00 35.16 316 PRO A C 1
ATOM 2504 O O . PRO A 1 316 ? 11.565 -46.926 21.455 1.00 35.16 316 PRO A O 1
ATOM 2507 N N . SER A 1 317 ? 13.562 -46.205 20.709 1.00 36.28 317 SER A N 1
ATOM 2508 C CA . SER A 1 317 ? 13.418 -46.602 19.313 1.00 36.28 317 SER A CA 1
ATOM 2509 C C . SER A 1 317 ? 13.536 -48.121 19.170 1.00 36.28 317 SER A C 1
ATOM 2511 O O . SER A 1 317 ? 14.610 -48.699 19.309 1.00 36.28 317 SER A O 1
ATOM 2513 N N . HIS A 1 318 ? 12.427 -48.783 18.845 1.00 36.12 318 HIS A N 1
ATOM 2514 C CA . HIS A 1 318 ? 12.465 -50.137 18.301 1.00 36.12 318 HIS A CA 1
ATOM 2515 C C . HIS A 1 318 ? 12.676 -50.057 16.786 1.00 36.12 318 HIS A C 1
ATOM 2517 O O . HIS A 1 318 ? 11.772 -49.673 16.046 1.00 36.12 318 HIS A O 1
ATOM 2523 N N . LEU A 1 319 ? 13.879 -50.412 16.336 1.00 32.59 319 LEU A N 1
ATOM 2524 C CA . LEU A 1 319 ? 14.142 -50.801 14.951 1.00 32.59 319 LEU A CA 1
ATOM 2525 C C . LEU A 1 319 ? 13.717 -52.270 14.780 1.00 32.59 319 LEU A C 1
ATOM 2527 O O . LEU A 1 319 ? 14.163 -53.104 15.573 1.00 32.59 319 LEU A O 1
ATOM 2531 N N . PRO A 1 320 ? 12.870 -52.618 13.798 1.00 39.62 320 PRO A N 1
ATOM 2532 C CA . PRO A 1 320 ? 12.721 -54.002 13.379 1.00 39.62 320 PRO A CA 1
ATOM 2533 C C . PRO A 1 320 ? 13.901 -54.420 12.489 1.00 39.62 320 PRO A C 1
ATOM 2535 O O . PRO A 1 320 ? 14.371 -53.627 11.672 1.00 39.62 320 PRO A O 1
ATOM 2538 N N . ASN A 1 321 ? 14.355 -55.661 12.702 1.00 41.94 321 ASN A N 1
ATOM 2539 C CA . ASN A 1 321 ? 15.347 -56.381 11.893 1.00 41.94 321 ASN A CA 1
ATOM 2540 C C . ASN A 1 321 ? 14.941 -56.510 10.423 1.00 41.94 321 ASN A C 1
ATOM 2542 O O . ASN A 1 321 ? 13.726 -56.688 10.171 1.00 41.94 321 ASN A O 1
#

InterPro domains:
  IPR000014 PAS domain [PF13426] (170-267)
  IPR000014 PAS domain [PS50112] (174-222)
  IPR000014 PAS domain [TIGR00229] (174-270)
  IPR000014 PAS domain [cd00130] (174-265)
  IPR000700 PAS-associated, C-terminal [PS50113] (225-277)
  IPR001610 PAC motif [SM00086] (226-268)
  IPR002934 Polymerase, nucleotidyl transferase domain [PF01909] (23-78)
  IPR003949 Potassium channel, voltage-dependent, EAG [PR01464] (149-156)
  IPR003949 Potassium channel, voltage-dependent, EAG [PR01464] (246-259)
  IPR003949 Potassium channel, voltage-dependent, EAG [PR01464] (261-272)
  IPR003949 Potassium channel, voltage-dependent, EAG [PR01464] (283-295)
  IPR035965 PAS domain superfamily [SSF55785] (171-267)
  IPR043519 Nucleotidyltransferase superfamily [G3DSA:3.30.460.10] (18-127)
  IPR043519 Nucleotidyltransferase superfamily [SSF81301] (23-92)
  IPR050818 Potassium channel, voltage-dependent, EAG/ELK/ERG-like, animal-type [PTHR10217] (159-290)

Organism: NCBI:txid392030

Radius of gyration: 24.02 Å; chains: 1; bounding box: 62×82×60 Å

pLDDT: mean 76.54, std 18.79, range [29.06, 98.12]

Foldseek 3Di:
DFPEDEDEDDDPPDLDQDPVNVLVVVVVVDDPVWFQFKKWFDCVLVVNDGSQDETEIETETEPPPPDDPATWYDYPNGYIYGYHYDYLVRVLCLQEPLQNVQVPQLRLQSIDISGHHVNCSQPVQAPDPDDDDPDDDRDGDGYHRVVVVVLCVLQVDPQWWKFKFFLPDPLGFTSDTDVNVCVVQVDDRSRRGGHHPLPPVFDDDPWDPVQSVQSVCCSVVQHWDWDFTWTAHPVRDIFTWTKIKHFAADPVRDGGMIMIIIATCRLVVDDDDPDDPVVSVVVVVVRVVNVVSVVVSRVVRPDDDDDPPPPPVPDDDDDDD